Protein AF-A0A6J3QHS9-F1 (afdb_monomer)

pLDDT: mean 76.67, std 21.52, range [27.36, 98.06]

Secondary structure (DSSP, 8-state):
-EEE---SSHHHHHHHHHHHHHHHHHTT--B-B-HHHHTTTTTTB---SPB--HHHHTTS-PEEEE--SS--GGGGS---SSEEEES----GGGTGGGHHHHHHHTPBPHHHHHHHHHHHHH--BTTB--S-EEEE----TTHHHHHHHTS---PPPHHHHHHHHHHHHTTSSSPEEEES-TTSHHHH-TT-EE--SSSGGGGTS-GGGS--SS-------GGGGSS---

Structure (mmCIF, N/CA/C/O backbone):
data_AF-A0A6J3QHS9-F1
#
_entry.id   AF-A0A6J3QHS9-F1
#
loop_
_atom_site.group_PDB
_atom_site.id
_atom_site.type_symbol
_atom_site.label_atom_id
_atom_site.label_alt_id
_atom_site.label_comp_id
_atom_site.label_asym_id
_atom_site.label_entity_id
_atom_site.label_seq_id
_atom_site.pdbx_PDB_ins_code
_atom_site.Cartn_x
_atom_site.Cartn_y
_atom_site.Cartn_z
_atom_site.occupancy
_atom_site.B_iso_or_equiv
_atom_site.auth_seq_id
_atom_site.auth_comp_id
_atom_site.auth_asym_id
_atom_site.auth_atom_id
_atom_site.pdbx_PDB_model_num
ATOM 1 N N . MET A 1 1 ? 15.602 -5.359 -15.073 1.00 94.31 1 MET A N 1
ATOM 2 C CA . MET A 1 1 ? 15.372 -4.398 -13.983 1.00 94.31 1 MET A CA 1
ATOM 3 C C . MET A 1 1 ? 13.969 -3.833 -14.096 1.00 94.31 1 MET A C 1
ATOM 5 O O . MET A 1 1 ? 13.540 -3.510 -15.201 1.00 94.31 1 MET A O 1
ATOM 9 N N . SER A 1 2 ? 13.280 -3.708 -12.967 1.00 97.12 2 SER A N 1
ATOM 10 C CA . SER A 1 2 ? 11.899 -3.233 -12.916 1.00 97.12 2 SER A CA 1
ATOM 11 C C . SER A 1 2 ? 11.754 -2.024 -11.994 1.00 97.12 2 SER A C 1
ATOM 13 O O . SER A 1 2 ? 12.412 -1.924 -10.962 1.00 97.12 2 SER A O 1
ATOM 15 N N . THR A 1 3 ? 10.858 -1.119 -12.356 1.00 97.50 3 THR A N 1
ATOM 16 C CA . THR A 1 3 ? 10.331 -0.069 -11.483 1.00 97.50 3 THR A CA 1
ATOM 17 C C . THR A 1 3 ? 8.820 0.034 -11.683 1.00 97.50 3 THR A C 1
ATOM 19 O O . THR A 1 3 ? 8.259 -0.664 -12.531 1.00 97.50 3 THR A O 1
ATOM 22 N N . ILE A 1 4 ? 8.142 0.878 -10.916 1.00 96.25 4 ILE A N 1
ATOM 23 C CA .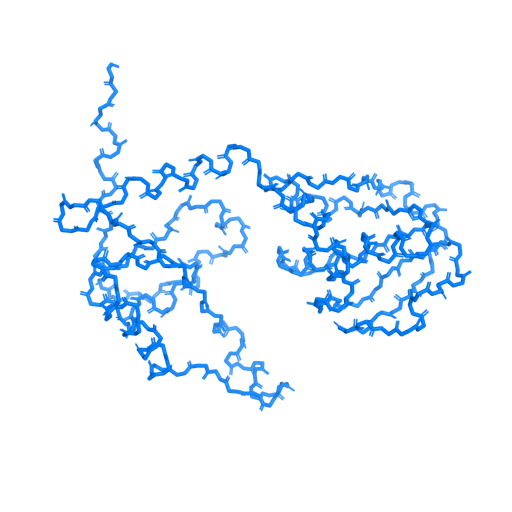 ILE A 1 4 ? 6.698 1.098 -11.016 1.00 96.25 4 ILE A CA 1
ATOM 24 C C . ILE A 1 4 ? 6.383 2.589 -10.880 1.00 96.25 4 ILE A C 1
ATOM 26 O O . ILE A 1 4 ? 7.168 3.360 -10.329 1.00 96.25 4 ILE A O 1
ATOM 30 N N . ASN A 1 5 ? 5.245 3.016 -11.419 1.00 90.38 5 ASN A N 1
ATOM 31 C CA . ASN A 1 5 ? 4.687 4.330 -11.118 1.00 90.38 5 ASN A CA 1
ATOM 32 C C . ASN A 1 5 ? 4.383 4.485 -9.619 1.00 90.38 5 ASN A C 1
ATOM 34 O O . ASN A 1 5 ? 4.155 3.505 -8.928 1.00 90.38 5 ASN A O 1
ATOM 38 N N . SER A 1 6 ? 4.339 5.730 -9.147 1.00 91.19 6 SER A N 1
ATOM 39 C CA . SER A 1 6 ? 3.905 6.078 -7.791 1.00 91.19 6 SER A CA 1
ATOM 40 C C . SER A 1 6 ? 2.615 6.887 -7.884 1.00 91.19 6 SER A C 1
ATOM 42 O O . SER A 1 6 ? 2.669 8.108 -8.056 1.00 91.19 6 SER A O 1
ATOM 44 N N . LYS A 1 7 ? 1.452 6.226 -7.857 1.00 87.00 7 LYS A N 1
ATOM 45 C CA . LYS A 1 7 ? 0.146 6.891 -7.991 1.00 87.00 7 LYS A CA 1
ATOM 46 C C . LYS A 1 7 ? -0.694 6.762 -6.726 1.00 87.00 7 LYS A C 1
ATOM 48 O O . LYS A 1 7 ? -0.630 5.792 -5.984 1.00 87.00 7 LYS A O 1
ATOM 53 N N . GLY A 1 8 ? -1.575 7.741 -6.535 1.00 84.19 8 GLY A N 1
ATOM 54 C CA . GLY A 1 8 ? -2.555 7.722 -5.455 1.00 84.19 8 GLY A CA 1
ATOM 55 C C . GLY A 1 8 ? -1.944 7.925 -4.066 1.00 84.19 8 GLY A C 1
ATOM 56 O O . GLY A 1 8 ? -0.852 8.474 -3.907 1.00 84.19 8 GLY A O 1
ATOM 57 N N . ARG A 1 9 ? -2.710 7.538 -3.040 1.00 84.31 9 ARG A N 1
ATOM 58 C CA . ARG A 1 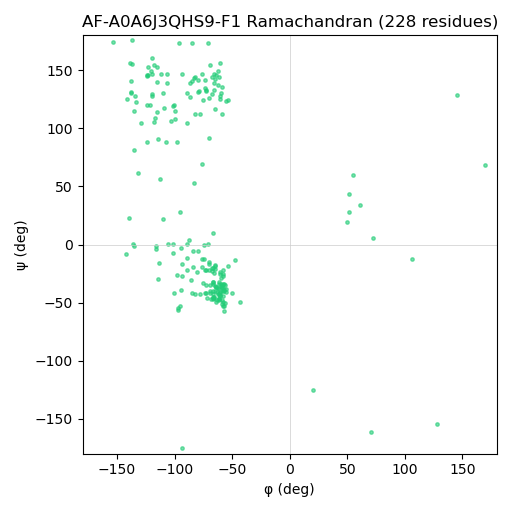9 ? -2.334 7.706 -1.624 1.00 84.31 9 ARG A CA 1
ATOM 59 C C . ARG A 1 9 ? -1.639 6.450 -1.093 1.00 84.31 9 ARG A C 1
ATOM 61 O O . ARG A 1 9 ? -1.428 5.495 -1.832 1.00 84.31 9 ARG A O 1
ATOM 68 N N . LEU A 1 10 ? -1.331 6.440 0.205 1.00 83.25 10 LEU A N 1
ATOM 69 C CA . LEU A 1 10 ? -0.614 5.358 0.888 1.00 83.25 10 LEU A CA 1
ATOM 70 C C . LEU A 1 10 ? -1.091 3.948 0.493 1.00 83.25 10 LEU A C 1
ATOM 72 O O . LEU A 1 10 ? -0.267 3.129 0.117 1.00 83.25 10 LEU A O 1
ATOM 76 N N . GLY A 1 11 ? -2.401 3.674 0.505 1.00 82.62 11 GLY A N 1
ATOM 77 C CA . GLY A 1 11 ? -2.925 2.349 0.141 1.00 82.62 11 GLY A CA 1
ATOM 78 C C . GLY A 1 11 ? -2.631 1.937 -1.308 1.00 82.62 11 GLY A C 1
ATOM 79 O O . GLY A 1 11 ? -2.305 0.780 -1.558 1.00 82.62 11 GLY A O 1
ATOM 80 N N . ASN A 1 12 ? -2.680 2.881 -2.255 1.00 86.75 12 ASN A N 1
ATOM 81 C CA . ASN A 1 12 ? -2.297 2.620 -3.645 1.00 86.75 12 ASN A CA 1
ATOM 82 C C . ASN A 1 12 ? -0.800 2.326 -3.747 1.00 86.75 12 ASN A C 1
ATOM 84 O O . ASN A 1 12 ? -0.418 1.333 -4.354 1.00 86.75 12 ASN A O 1
ATOM 88 N N . GLN A 1 13 ? 0.027 3.139 -3.089 1.00 91.12 13 GLN A N 1
ATOM 89 C CA . GLN A 1 13 ? 1.477 2.963 -3.100 1.00 91.12 13 GLN A CA 1
ATOM 90 C C . GLN A 1 13 ? 1.908 1.655 -2.425 1.00 91.12 13 GLN A C 1
ATOM 92 O O . GLN A 1 13 ? 2.830 1.007 -2.902 1.00 91.12 13 GLN A O 1
ATOM 97 N N . MET A 1 14 ? 1.220 1.215 -1.364 1.00 91.62 14 MET A N 1
ATOM 98 C CA . MET A 1 14 ? 1.440 -0.106 -0.762 1.00 91.62 14 MET A CA 1
ATOM 99 C C . MET A 1 14 ? 1.126 -1.238 -1.754 1.00 91.62 14 MET A C 1
ATOM 101 O O . MET A 1 14 ? 1.895 -2.193 -1.851 1.00 91.62 14 MET A O 1
ATOM 105 N N . GLY A 1 15 ? 0.032 -1.128 -2.515 1.00 91.81 15 GLY A N 1
ATOM 106 C CA . GLY A 1 15 ? -0.325 -2.098 -3.558 1.00 91.81 15 GLY A CA 1
ATOM 107 C C . GLY A 1 15 ? 0.673 -2.125 -4.720 1.00 91.81 15 GLY A C 1
ATOM 108 O O . GLY A 1 15 ? 1.121 -3.199 -5.128 1.00 91.81 15 GLY A O 1
ATOM 109 N N . GLU A 1 16 ? 1.087 -0.951 -5.203 1.00 95.19 16 GLU A N 1
ATOM 110 C CA . GLU A 1 16 ? 2.116 -0.807 -6.238 1.00 95.19 16 GLU A CA 1
ATOM 111 C C . GLU A 1 16 ? 3.464 -1.382 -5.760 1.00 95.19 16 GLU A C 1
ATOM 113 O O . GLU A 1 16 ? 4.075 -2.185 -6.467 1.00 95.19 16 GLU A O 1
ATOM 118 N N . TYR A 1 17 ? 3.889 -1.064 -4.533 1.00 96.44 17 TYR A N 1
ATOM 119 C CA . TYR A 1 17 ? 5.105 -1.605 -3.919 1.00 96.44 17 TYR A CA 1
ATOM 120 C C . TYR A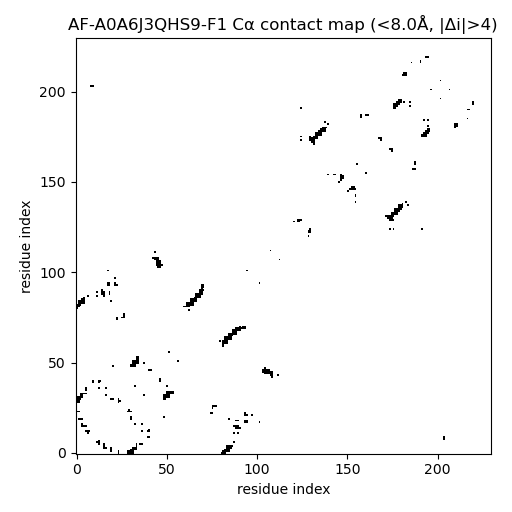 1 17 ? 5.079 -3.136 -3.849 1.00 96.44 17 TYR A C 1
ATOM 122 O O . TYR A 1 17 ? 5.995 -3.798 -4.337 1.00 96.44 17 TYR A O 1
ATOM 130 N N . ALA A 1 18 ? 4.011 -3.707 -3.281 1.00 96.19 18 ALA A N 1
ATOM 131 C CA . ALA A 1 18 ? 3.866 -5.153 -3.126 1.00 96.19 18 ALA A CA 1
ATOM 132 C C . ALA A 1 18 ? 3.856 -5.874 -4.481 1.00 96.19 18 ALA A C 1
ATOM 134 O O . ALA A 1 18 ? 4.448 -6.943 -4.633 1.00 96.19 18 ALA A O 1
ATOM 135 N N . THR A 1 19 ? 3.223 -5.261 -5.483 1.00 97.00 19 THR A N 1
ATOM 136 C CA . THR A 1 19 ? 3.192 -5.778 -6.854 1.00 97.00 19 THR A CA 1
ATOM 137 C C . THR A 1 19 ? 4.574 -5.752 -7.495 1.00 97.00 19 THR A C 1
ATOM 139 O O . THR A 1 19 ? 4.998 -6.758 -8.064 1.00 97.00 19 THR A O 1
ATOM 142 N N . LEU A 1 20 ? 5.300 -4.633 -7.386 1.00 97.81 20 LEU A N 1
ATOM 143 C CA . LEU A 1 20 ? 6.669 -4.530 -7.887 1.00 97.81 20 LEU A CA 1
ATOM 144 C C . LEU A 1 20 ? 7.564 -5.582 -7.225 1.00 97.81 20 LEU A C 1
ATOM 146 O O . LEU A 1 20 ? 8.272 -6.294 -7.934 1.00 97.81 20 LEU A O 1
ATOM 150 N N . PHE A 1 21 ? 7.500 -5.704 -5.897 1.00 97.75 21 PHE A N 1
ATOM 151 C CA . PHE A 1 21 ? 8.267 -6.682 -5.128 1.00 97.75 21 PHE A CA 1
ATOM 152 C C . PHE A 1 21 ? 8.011 -8.110 -5.625 1.00 97.75 21 PHE A C 1
ATOM 154 O O . PHE A 1 21 ? 8.950 -8.842 -5.943 1.00 97.75 21 PHE A O 1
ATOM 161 N N . ALA A 1 22 ? 6.738 -8.492 -5.757 1.00 97.06 22 ALA A N 1
ATOM 162 C CA . ALA A 1 22 ? 6.368 -9.841 -6.161 1.00 97.06 22 ALA A CA 1
ATOM 163 C C . ALA A 1 22 ? 6.746 -10.156 -7.611 1.00 97.06 22 ALA A C 1
ATOM 165 O O . ALA A 1 22 ? 7.360 -11.190 -7.877 1.00 97.06 22 ALA A O 1
ATOM 166 N N . LEU A 1 23 ? 6.446 -9.255 -8.551 1.00 97.31 23 LEU A N 1
ATOM 167 C CA . LEU A 1 23 ? 6.775 -9.475 -9.959 1.00 97.31 23 LEU A CA 1
ATOM 168 C C . LEU A 1 23 ? 8.284 -9.476 -10.202 1.00 97.31 23 LEU A C 1
ATOM 170 O O . LEU A 1 23 ? 8.757 -10.239 -11.042 1.00 97.31 23 LEU A O 1
ATOM 174 N N . ALA A 1 24 ? 9.050 -8.670 -9.467 1.00 96.94 24 ALA A N 1
ATOM 175 C CA . ALA A 1 24 ? 10.504 -8.665 -9.555 1.00 96.94 24 ALA A CA 1
ATOM 176 C C . ALA A 1 24 ? 11.105 -10.009 -9.134 1.00 96.94 24 ALA A C 1
ATOM 178 O O . ALA A 1 24 ? 11.889 -10.585 -9.891 1.00 96.94 24 ALA A O 1
ATOM 179 N N . LYS A 1 25 ? 10.669 -10.550 -7.988 1.00 96.25 25 LYS A N 1
ATOM 180 C CA . LYS A 1 25 ? 11.090 -11.879 -7.522 1.00 96.25 25 LYS A CA 1
ATOM 181 C C . LYS A 1 25 ? 10.680 -12.979 -8.491 1.00 96.25 25 LYS A C 1
ATOM 183 O O . LYS A 1 25 ? 11.520 -13.780 -8.887 1.00 96.25 25 LYS A O 1
ATOM 188 N N . MET A 1 26 ? 9.424 -12.971 -8.928 1.00 95.62 26 MET A N 1
ATOM 189 C CA . MET A 1 26 ? 8.890 -13.969 -9.855 1.00 95.62 26 MET A CA 1
ATOM 190 C C . MET A 1 26 ? 9.633 -13.997 -11.195 1.00 95.62 26 MET A C 1
ATOM 192 O O . MET A 1 26 ? 9.842 -15.064 -11.758 1.00 95.62 26 MET A O 1
ATOM 196 N N . ASN A 1 27 ? 10.066 -12.836 -11.687 1.00 96.50 27 ASN A N 1
ATOM 197 C CA . ASN A 1 27 ? 10.812 -12.725 -12.938 1.00 96.50 27 ASN A CA 1
ATOM 198 C C . ASN A 1 27 ? 12.337 -12.838 -12.753 1.00 96.50 27 ASN A C 1
ATOM 200 O O . ASN A 1 27 ? 13.066 -12.702 -13.734 1.00 96.50 27 ASN A O 1
ATOM 204 N N . GLY A 1 28 ? 12.836 -13.024 -11.524 1.00 95.81 28 GLY A N 1
ATOM 205 C CA . GLY A 1 28 ? 14.272 -13.075 -11.230 1.00 95.81 28 GLY A CA 1
ATOM 206 C C . GLY A 1 28 ? 15.017 -11.782 -11.585 1.00 95.81 28 GLY A C 1
ATOM 207 O O . GLY A 1 28 ? 16.157 -11.827 -12.044 1.00 95.81 28 GLY A O 1
ATOM 208 N N . ARG A 1 29 ? 14.372 -10.616 -11.439 1.00 94.75 29 ARG A N 1
ATOM 209 C CA . ARG A 1 29 ? 14.922 -9.310 -11.842 1.00 94.75 29 ARG A CA 1
ATOM 210 C C . ARG A 1 29 ? 15.043 -8.365 -10.644 1.00 94.75 29 ARG A C 1
ATOM 212 O O . ARG A 1 29 ? 14.168 -8.366 -9.784 1.00 94.75 29 ARG A O 1
ATOM 219 N N . PRO A 1 30 ? 16.062 -7.488 -10.612 1.00 96.75 30 PRO A N 1
ATOM 220 C CA . PRO A 1 30 ? 16.153 -6.462 -9.581 1.00 96.75 30 PRO A CA 1
ATOM 221 C C . PRO A 1 30 ? 15.031 -5.430 -9.748 1.00 96.75 30 PRO A C 1
ATOM 223 O O . PRO A 1 30 ? 14.673 -5.078 -10.882 1.00 96.75 30 PRO A O 1
ATOM 226 N N . ALA A 1 31 ? 14.518 -4.929 -8.626 1.00 97.62 31 ALA A N 1
ATOM 227 C CA . ALA A 1 31 ? 13.496 -3.893 -8.574 1.00 97.62 31 ALA A CA 1
ATOM 228 C C . ALA A 1 31 ? 13.946 -2.676 -7.775 1.00 97.62 31 ALA A C 1
ATOM 230 O O . ALA A 1 31 ? 14.655 -2.803 -6.781 1.00 97.62 31 ALA A O 1
ATOM 231 N N . PHE A 1 32 ? 13.479 -1.512 -8.217 1.00 98.00 32 PHE A N 1
ATOM 232 C CA . PHE A 1 32 ? 13.744 -0.237 -7.573 1.00 98.00 32 PHE A CA 1
ATOM 233 C C . PHE A 1 32 ? 12.480 0.614 -7.535 1.00 98.00 32 PHE A C 1
ATOM 235 O O . PHE A 1 32 ? 11.730 0.674 -8.517 1.00 98.00 32 PHE A O 1
ATOM 242 N N . ILE A 1 33 ? 12.269 1.309 -6.424 1.00 97.50 33 ILE A N 1
ATOM 243 C CA . ILE A 1 33 ? 11.145 2.231 -6.260 1.00 97.50 33 ILE A CA 1
ATOM 244 C C . ILE A 1 33 ? 11.555 3.662 -6.629 1.00 97.50 33 ILE A C 1
ATOM 246 O O . ILE A 1 33 ? 12.703 4.055 -6.397 1.00 97.50 33 ILE A O 1
ATOM 250 N N . PRO A 1 34 ? 10.643 4.467 -7.195 1.00 95.50 34 PRO A N 1
ATOM 251 C CA . PRO A 1 34 ? 10.908 5.883 -7.415 1.00 95.50 34 PRO A CA 1
ATOM 252 C C . PRO A 1 34 ? 10.974 6.648 -6.074 1.00 95.50 34 PRO A C 1
ATOM 254 O O . PRO A 1 34 ? 10.328 6.236 -5.103 1.00 95.50 34 PRO A O 1
ATOM 257 N N . PRO A 1 35 ? 11.687 7.790 -5.990 1.00 94.31 35 PRO A N 1
ATOM 258 C CA . PRO A 1 35 ? 11.830 8.553 -4.744 1.00 94.31 35 PRO A CA 1
ATOM 259 C C . PRO A 1 35 ? 10.488 8.993 -4.147 1.00 94.31 35 PRO A C 1
ATOM 261 O O . PRO A 1 35 ? 10.310 9.006 -2.929 1.00 94.31 35 PRO A O 1
ATOM 264 N N . GLN A 1 36 ? 9.519 9.301 -5.012 1.00 90.44 36 GLN A N 1
ATOM 265 C CA . GLN A 1 36 ? 8.163 9.693 -4.629 1.00 90.44 36 GLN A CA 1
ATOM 266 C C . GLN A 1 36 ? 7.399 8.541 -3.958 1.00 90.44 36 GLN A C 1
ATOM 268 O O . GLN A 1 36 ? 6.598 8.790 -3.061 1.00 90.44 36 GLN A O 1
ATOM 273 N N . MET A 1 37 ? 7.668 7.292 -4.356 1.00 92.44 37 MET A N 1
ATOM 274 C CA . MET A 1 37 ? 7.105 6.122 -3.682 1.00 92.44 37 MET A CA 1
ATOM 275 C C . MET A 1 37 ? 7.802 5.870 -2.357 1.00 92.44 37 MET A C 1
ATOM 277 O O . MET A 1 37 ? 7.157 5.413 -1.437 1.00 92.44 37 MET A O 1
ATOM 281 N N . HIS A 1 38 ? 9.096 6.152 -2.217 1.00 94.06 38 HIS A N 1
ATOM 282 C CA . HIS A 1 38 ? 9.777 5.959 -0.936 1.00 94.06 38 HIS A CA 1
ATOM 283 C C . HIS A 1 38 ? 9.254 6.927 0.137 1.00 94.06 38 HIS A C 1
ATOM 285 O O . HIS A 1 38 ? 9.046 6.537 1.283 1.00 94.06 38 HIS A O 1
ATOM 291 N N . SER A 1 39 ? 8.982 8.184 -0.224 1.00 90.56 39 SER A N 1
ATOM 292 C CA . SER A 1 39 ? 8.632 9.233 0.742 1.00 90.56 39 SER A CA 1
ATOM 293 C C . SER A 1 39 ? 7.315 9.018 1.499 1.00 90.56 39 SER A C 1
ATOM 295 O O . SER A 1 39 ? 7.138 9.633 2.548 1.00 90.56 39 SER A O 1
ATOM 297 N N . THR A 1 40 ? 6.403 8.160 1.016 1.00 87.00 40 THR A N 1
ATOM 298 C CA . THR A 1 40 ? 5.097 7.936 1.671 1.00 87.00 40 THR A CA 1
ATOM 299 C C . THR A 1 40 ? 5.091 6.722 2.618 1.00 87.00 40 THR A C 1
ATOM 301 O O . THR A 1 40 ? 4.712 6.891 3.776 1.00 87.00 40 THR A O 1
ATOM 304 N N . PRO A 1 41 ? 5.495 5.502 2.207 1.00 87.69 41 PRO A N 1
ATOM 305 C CA . PRO A 1 41 ? 5.477 4.313 3.052 1.00 87.69 41 PRO A CA 1
ATOM 306 C C . PRO A 1 41 ? 6.740 4.159 3.909 1.00 87.69 41 PRO A C 1
ATOM 308 O O . PRO A 1 41 ? 6.621 3.631 5.008 1.00 87.69 41 PRO A O 1
ATOM 311 N N . ALA A 1 42 ? 7.923 4.620 3.475 1.00 92.44 42 ALA A N 1
ATOM 312 C CA . ALA A 1 42 ? 9.173 4.408 4.224 1.00 92.44 42 ALA A CA 1
ATOM 313 C C . ALA A 1 42 ? 9.200 5.031 5.633 1.00 92.44 42 ALA A C 1
ATOM 315 O O . ALA A 1 42 ? 9.782 4.424 6.531 1.00 92.44 42 ALA A O 1
ATOM 316 N N . PRO A 1 43 ? 8.561 6.193 5.889 1.00 91.31 43 PRO A N 1
ATOM 317 C CA . PRO A 1 43 ? 8.443 6.713 7.252 1.00 91.31 43 PRO A CA 1
ATOM 318 C C . PRO A 1 43 ? 7.595 5.828 8.179 1.00 91.31 43 PRO A C 1
ATOM 320 O O . PRO A 1 43 ? 7.719 5.918 9.395 1.00 91.31 43 PRO A O 1
ATOM 323 N N . ILE A 1 44 ? 6.726 4.981 7.616 1.00 88.69 44 ILE A N 1
ATOM 324 C CA . ILE A 1 44 ? 5.762 4.155 8.357 1.00 88.6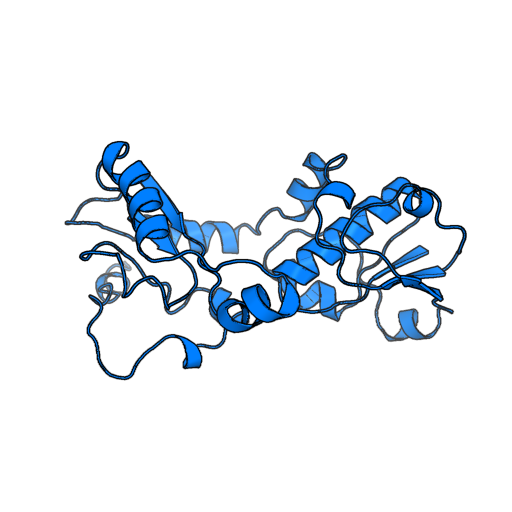9 44 ILE A CA 1
ATOM 325 C C . ILE A 1 44 ? 6.272 2.717 8.489 1.00 88.69 44 ILE A C 1
ATOM 327 O O . ILE A 1 44 ? 6.158 2.110 9.555 1.00 88.69 44 ILE A O 1
ATOM 331 N N . PHE A 1 45 ? 6.851 2.191 7.413 1.00 93.62 45 PHE A N 1
ATOM 332 C CA . PHE A 1 45 ? 7.197 0.789 7.237 1.00 93.62 45 PHE A CA 1
ATOM 333 C C . PHE A 1 45 ? 8.681 0.588 6.931 1.00 93.62 45 PHE A C 1
ATOM 335 O O . PHE A 1 45 ? 9.334 1.432 6.317 1.00 93.62 45 PHE A O 1
ATOM 342 N N . ARG A 1 46 ? 9.196 -0.586 7.295 1.00 94.44 46 ARG A N 1
ATOM 343 C CA . ARG A 1 46 ? 10.567 -1.037 7.019 1.00 94.44 46 ARG A CA 1
ATOM 344 C C . ARG A 1 46 ? 10.711 -1.639 5.617 1.00 94.44 46 ARG A C 1
ATOM 346 O O . ARG A 1 46 ? 11.197 -2.757 5.470 1.00 94.44 46 ARG A O 1
ATOM 353 N N . ILE A 1 47 ? 10.288 -0.893 4.599 1.00 96.56 47 ILE A N 1
ATOM 354 C CA . ILE A 1 47 ? 10.429 -1.313 3.201 1.00 96.56 47 ILE A CA 1
ATOM 355 C C . ILE A 1 47 ? 11.909 -1.403 2.801 1.00 96.56 47 ILE A C 1
ATOM 357 O O . ILE A 1 47 ? 12.719 -0.576 3.222 1.00 96.56 47 ILE A O 1
ATOM 361 N N . THR A 1 48 ? 12.259 -2.397 1.986 1.00 97.06 48 THR A N 1
ATOM 362 C CA . THR A 1 48 ? 13.654 -2.725 1.654 1.00 97.06 48 THR A CA 1
ATOM 363 C C . THR A 1 48 ? 14.037 -2.483 0.197 1.00 97.06 48 THR A C 1
ATOM 365 O O . THR A 1 48 ? 15.231 -2.426 -0.106 1.00 97.06 48 THR A O 1
ATOM 368 N N . LEU A 1 49 ? 13.072 -2.320 -0.720 1.00 98.06 49 LEU A N 1
ATOM 369 C CA . LEU A 1 49 ? 13.395 -2.071 -2.124 1.00 98.06 49 LEU A CA 1
ATOM 370 C C . LEU A 1 49 ? 14.217 -0.778 -2.259 1.00 98.06 49 LEU A C 1
ATOM 372 O O . LEU A 1 49 ? 13.809 0.271 -1.750 1.00 98.06 49 LEU A O 1
ATOM 376 N N . PRO A 1 50 ? 15.352 -0.822 -2.978 1.00 97.75 50 PRO A N 1
ATOM 377 C CA . PRO A 1 50 ? 16.221 0.332 -3.131 1.00 97.75 50 PRO A CA 1
ATOM 378 C C . PRO A 1 50 ? 15.540 1.449 -3.924 1.00 97.75 50 PRO A C 1
ATOM 380 O O . PRO A 1 50 ? 14.771 1.211 -4.862 1.00 97.75 50 PRO A O 1
ATOM 383 N N . VAL A 1 51 ? 15.872 2.689 -3.572 1.00 97.88 51 VAL A N 1
ATOM 384 C CA . VAL A 1 51 ? 15.406 3.876 -4.293 1.00 97.88 51 VAL A CA 1
ATOM 385 C C . VAL A 1 51 ? 16.250 4.083 -5.544 1.00 97.88 51 VAL A C 1
ATOM 387 O O . VAL A 1 51 ? 17.478 4.098 -5.482 1.00 97.88 51 VAL A O 1
ATOM 390 N N . LEU A 1 52 ? 15.593 4.302 -6.682 1.00 96.38 52 LEU A N 1
ATOM 391 C CA . LEU A 1 52 ? 16.254 4.749 -7.902 1.00 96.38 52 LEU A CA 1
ATOM 392 C C . LEU A 1 52 ? 16.071 6.256 -8.076 1.00 96.38 52 LEU A C 1
ATOM 394 O O . LEU A 1 52 ? 14.987 6.715 -8.419 1.00 96.38 52 LEU A O 1
ATOM 398 N N . HIS A 1 53 ? 17.140 7.024 -7.871 1.00 94.88 53 HIS A N 1
ATOM 399 C CA . HIS A 1 53 ? 17.108 8.481 -8.017 1.00 94.88 53 HIS A CA 1
ATOM 400 C C . HIS A 1 53 ? 16.806 8.933 -9.454 1.00 94.88 53 HIS A C 1
ATOM 402 O O . HIS A 1 53 ? 17.268 8.320 -10.419 1.00 94.88 53 HIS A O 1
ATOM 408 N N . ASP A 1 54 ? 16.096 10.057 -9.587 1.00 91.69 54 ASP A N 1
ATOM 409 C CA . ASP A 1 54 ? 15.590 10.586 -10.864 1.00 91.69 54 ASP A CA 1
ATOM 410 C C . ASP A 1 54 ? 16.694 10.825 -11.916 1.00 91.69 54 ASP A C 1
ATOM 412 O O . ASP A 1 54 ? 16.494 10.603 -13.114 1.00 91.69 54 ASP A O 1
ATOM 416 N N . THR A 1 55 ? 17.895 11.216 -11.481 1.00 94.12 55 THR A N 1
ATOM 417 C CA . THR A 1 55 ? 19.065 11.423 -12.353 1.00 94.12 55 THR A CA 1
ATOM 418 C C . THR A 1 55 ? 19.538 10.136 -13.028 1.00 94.12 55 THR A C 1
ATOM 420 O O . THR A 1 55 ? 19.935 10.165 -14.191 1.00 94.12 55 THR A O 1
ATOM 423 N N . THR A 1 56 ? 19.468 9.003 -12.329 1.00 94.12 56 THR A N 1
ATOM 424 C CA . THR A 1 56 ? 19.768 7.683 -12.897 1.00 94.12 56 THR A CA 1
ATOM 425 C C . THR A 1 56 ? 18.556 7.146 -13.649 1.00 94.12 56 THR A C 1
ATOM 427 O O . THR A 1 56 ? 18.699 6.650 -14.764 1.00 94.12 56 THR A O 1
ATOM 430 N N . ALA A 1 57 ? 17.352 7.294 -13.083 1.00 93.94 57 ALA A N 1
ATOM 431 C CA . ALA A 1 57 ? 16.111 6.815 -13.682 1.00 93.94 57 ALA A CA 1
ATOM 432 C C . ALA A 1 57 ? 15.873 7.393 -15.084 1.00 93.94 57 ALA A C 1
ATOM 434 O O . ALA A 1 57 ? 15.459 6.656 -15.974 1.00 93.94 57 ALA A O 1
ATOM 435 N N . SER A 1 58 ? 16.172 8.677 -15.297 1.00 94.06 58 SER A N 1
ATOM 436 C CA . SER A 1 58 ? 16.001 9.366 -16.588 1.00 94.06 58 SER A CA 1
ATOM 437 C C . SER A 1 58 ? 16.921 8.865 -17.705 1.00 94.06 58 SER A C 1
ATOM 439 O O . SER A 1 58 ? 16.610 9.066 -18.876 1.00 94.06 58 SER A O 1
ATOM 441 N N . ARG A 1 59 ? 18.029 8.193 -17.369 1.00 96.06 59 ARG A N 1
ATOM 442 C CA . ARG A 1 59 ? 18.992 7.647 -18.342 1.00 96.06 59 ARG A CA 1
ATOM 443 C C . ARG A 1 59 ? 18.657 6.228 -18.791 1.00 96.06 59 ARG A C 1
ATOM 445 O O . ARG A 1 59 ? 19.265 5.724 -19.730 1.00 96.06 59 ARG A O 1
ATOM 452 N N . ILE A 1 60 ? 17.723 5.571 -18.111 1.00 95.94 60 ILE A N 1
ATOM 453 C CA . ILE A 1 60 ? 17.325 4.201 -18.421 1.00 95.94 60 ILE A CA 1
ATOM 454 C C . ILE A 1 60 ? 16.189 4.243 -19.453 1.00 95.94 60 ILE A C 1
ATOM 456 O O . ILE A 1 60 ? 15.207 4.961 -19.242 1.00 95.94 60 ILE A O 1
ATOM 460 N N . PRO A 1 61 ? 16.273 3.468 -20.551 1.00 95.88 61 PRO A N 1
ATOM 461 C CA . PRO A 1 61 ? 15.250 3.434 -21.594 1.00 95.88 61 PRO A CA 1
ATOM 462 C C . PRO A 1 61 ? 14.032 2.618 -21.134 1.00 95.88 61 PRO A C 1
ATOM 464 O O . PRO A 1 61 ? 13.776 1.506 -21.599 1.00 95.88 61 PRO A O 1
ATOM 467 N N . TRP A 1 62 ? 13.288 3.161 -20.169 1.00 96.31 62 TRP A N 1
ATOM 468 C CA . TRP A 1 62 ? 12.142 2.495 -19.564 1.00 96.31 62 TRP A CA 1
ATOM 469 C C . TRP A 1 62 ? 11.057 2.187 -20.578 1.00 96.31 62 TRP A C 1
ATOM 471 O O . TRP A 1 62 ? 10.517 3.075 -21.240 1.00 96.31 62 TRP A O 1
ATOM 481 N N . GLN A 1 63 ? 10.643 0.928 -20.592 1.00 96.25 63 GLN A N 1
ATOM 482 C CA . GLN A 1 63 ? 9.499 0.498 -21.363 1.00 96.25 63 GLN A CA 1
ATOM 483 C C . GLN A 1 63 ? 8.281 0.352 -20.454 1.00 96.25 63 GLN A C 1
ATOM 485 O O . GLN A 1 63 ? 8.292 -0.436 -19.507 1.00 96.25 63 GLN A O 1
ATOM 490 N N . ASN A 1 64 ? 7.222 1.108 -20.751 1.00 96.75 64 ASN A N 1
ATOM 491 C CA . ASN A 1 64 ? 5.967 0.994 -20.014 1.00 96.75 64 ASN A CA 1
ATOM 492 C C . ASN A 1 64 ? 5.341 -0.377 -20.246 1.00 96.75 64 ASN A C 1
ATOM 494 O O . ASN A 1 64 ? 5.220 -0.828 -21.386 1.00 96.75 64 ASN A O 1
ATOM 498 N N . TYR A 1 65 ? 4.918 -1.002 -19.156 1.00 96.94 65 TYR A N 1
ATOM 499 C CA . TYR A 1 65 ? 4.225 -2.276 -19.175 1.00 96.94 65 TYR A CA 1
ATOM 500 C C . TYR A 1 65 ? 2.945 -2.153 -18.337 1.00 96.94 65 TYR A C 1
ATOM 502 O O . TYR A 1 65 ? 3.030 -2.041 -17.109 1.00 96.94 65 TYR A O 1
ATOM 510 N N . PRO A 1 66 ? 1.765 -2.059 -18.974 1.00 95.88 66 PRO A N 1
ATOM 511 C CA . PRO A 1 66 ? 0.500 -1.910 -18.268 1.00 95.88 66 PRO A CA 1
ATOM 512 C C . PRO A 1 66 ? 0.090 -3.216 -17.585 1.00 95.88 66 PRO A C 1
ATOM 514 O O . PRO A 1 66 ? 0.118 -4.289 -18.189 1.00 95.88 66 PRO A O 1
ATOM 517 N N . LEU A 1 67 ? -0.303 -3.094 -16.323 1.00 95.44 67 LEU A N 1
ATOM 518 C CA . LEU A 1 67 ? -0.883 -4.148 -15.507 1.00 95.44 67 LEU A CA 1
ATOM 519 C C . LEU A 1 67 ? -2.381 -3.900 -15.331 1.00 95.44 67 LEU A C 1
ATOM 521 O O . LEU A 1 67 ? -2.813 -2.749 -15.205 1.00 95.44 67 LEU A O 1
ATOM 525 N N . ASN A 1 68 ? -3.148 -4.984 -15.253 1.00 90.56 68 ASN A N 1
ATOM 526 C CA . ASN A 1 68 ? -4.501 -4.936 -14.712 1.00 90.56 68 ASN A CA 1
ATOM 527 C C . ASN A 1 68 ? -4.455 -4.725 -13.190 1.00 90.56 68 ASN A C 1
ATOM 529 O O . ASN A 1 68 ? -3.404 -4.777 -12.545 1.00 90.56 68 ASN A O 1
ATOM 533 N N . ASP A 1 69 ? -5.626 -4.529 -12.602 1.00 83.75 69 ASP A N 1
ATOM 534 C CA . ASP A 1 69 ? -5.834 -4.552 -11.158 1.00 83.75 69 ASP A CA 1
ATOM 535 C C . ASP A 1 69 ? -5.691 -5.962 -10.553 1.00 83.75 69 ASP A C 1
ATOM 537 O O . ASP A 1 69 ? -5.465 -6.058 -9.346 1.00 83.75 69 ASP A O 1
ATOM 541 N N . TRP A 1 70 ? -5.708 -7.03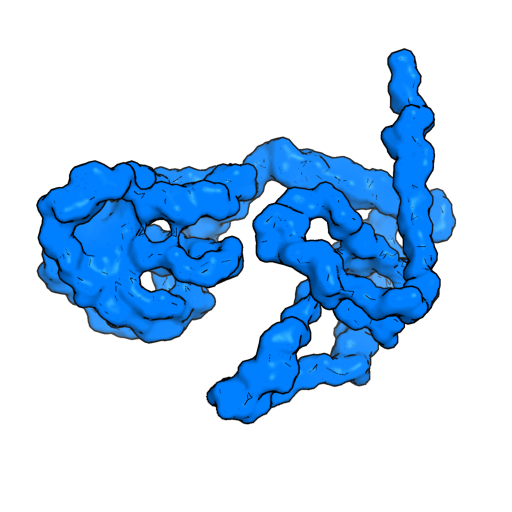3 -11.363 1.00 86.31 70 TRP A N 1
ATOM 542 C CA . TRP A 1 70 ? -5.436 -8.428 -10.966 1.00 86.31 70 TRP A CA 1
ATOM 543 C C . TRP A 1 70 ? -4.236 -9.066 -11.690 1.00 86.31 70 TRP A C 1
ATOM 545 O O . TRP A 1 70 ? -3.818 -8.630 -12.763 1.00 86.31 70 TRP A O 1
ATOM 555 N N . MET A 1 71 ? -3.694 -10.139 -11.103 1.00 90.06 71 MET A N 1
ATOM 556 C CA . MET A 1 71 ? -2.572 -10.904 -11.656 1.00 90.06 71 MET A CA 1
ATOM 557 C C . MET A 1 71 ? -2.988 -11.761 -12.858 1.00 90.06 71 MET A C 1
ATOM 559 O O . MET A 1 71 ? -3.968 -12.499 -12.794 1.00 90.06 71 MET A O 1
ATOM 563 N N . GLU A 1 72 ? -2.186 -11.739 -13.922 1.00 94.00 72 GLU A N 1
ATOM 564 C CA . GLU A 1 72 ? -2.318 -12.619 -15.084 1.00 94.00 72 GLU A CA 1
ATOM 565 C C . GLU A 1 72 ? -1.087 -13.513 -15.265 1.00 94.00 72 GLU A C 1
ATOM 567 O O . GLU A 1 72 ? 0.033 -13.132 -14.920 1.00 94.00 72 GLU A O 1
ATOM 572 N N . GLU A 1 73 ? -1.272 -14.664 -15.914 1.00 94.06 73 GLU A N 1
ATOM 573 C CA . GLU A 1 73 ? -0.189 -15.618 -16.187 1.00 94.06 73 GLU A CA 1
ATOM 574 C C . GLU A 1 73 ? 0.948 -15.002 -17.019 1.00 94.06 73 GLU A C 1
ATOM 576 O O . GLU A 1 73 ? 2.126 -15.259 -16.777 1.00 94.06 73 GLU A O 1
ATOM 581 N N . ARG A 1 74 ? 0.624 -14.100 -17.953 1.00 95.06 74 ARG A N 1
ATOM 582 C CA . ARG A 1 74 ? 1.631 -13.406 -18.774 1.00 95.06 74 ARG A CA 1
ATOM 583 C C . ARG A 1 74 ? 2.615 -12.562 -17.952 1.00 95.06 74 ARG A C 1
ATOM 585 O O . ARG A 1 74 ? 3.738 -12.343 -18.394 1.00 95.06 74 ARG A O 1
ATOM 592 N N . TYR A 1 75 ? 2.232 -12.106 -16.757 1.00 96.00 75 TYR A N 1
ATOM 593 C CA . TYR A 1 75 ? 3.097 -11.290 -15.895 1.00 96.00 75 TYR A CA 1
ATOM 594 C C . TYR A 1 75 ? 4.181 -12.111 -15.187 1.00 96.00 75 TYR A C 1
ATOM 596 O O . TYR A 1 75 ? 5.139 -11.539 -14.661 1.00 96.00 75 TYR A O 1
ATOM 604 N N . ARG A 1 76 ? 4.077 -13.447 -15.216 1.00 94.31 76 ARG A N 1
ATOM 605 C CA . ARG A 1 76 ? 5.133 -14.340 -14.723 1.00 94.31 76 ARG A CA 1
ATOM 606 C C . ARG A 1 76 ? 6.402 -14.289 -15.575 1.00 94.31 76 ARG A C 1
ATOM 608 O O . ARG A 1 76 ? 7.472 -14.600 -15.068 1.00 94.31 76 ARG A O 1
ATOM 615 N N . HIS A 1 77 ? 6.280 -13.874 -16.840 1.00 95.31 77 HIS A N 1
ATOM 616 C CA . HIS A 1 77 ? 7.376 -13.830 -17.807 1.00 95.31 77 HIS A CA 1
ATOM 617 C C . HIS A 1 77 ? 7.367 -12.509 -18.583 1.00 95.31 77 HIS A C 1
ATOM 619 O O . HIS A 1 77 ? 6.892 -12.414 -19.714 1.00 95.31 77 HIS A O 1
ATOM 625 N N . ILE A 1 78 ? 7.913 -11.465 -17.972 1.00 95.38 78 ILE A N 1
ATOM 626 C CA . ILE A 1 78 ? 8.055 -10.141 -18.567 1.00 95.38 78 ILE A CA 1
ATOM 627 C C . ILE A 1 78 ? 9.324 -10.135 -19.445 1.00 95.38 78 ILE A C 1
ATOM 629 O O . ILE A 1 78 ? 10.447 -10.216 -18.926 1.00 95.38 78 ILE A O 1
ATOM 633 N N . PRO A 1 79 ? 9.182 -10.020 -20.782 1.00 89.50 79 PRO A N 1
ATOM 634 C CA . PRO A 1 79 ? 10.285 -10.267 -21.715 1.00 89.50 79 PRO A CA 1
ATOM 635 C C . PRO A 1 79 ? 11.305 -9.121 -21.775 1.00 89.50 79 PRO A C 1
ATOM 637 O O . PRO A 1 79 ? 12.430 -9.306 -22.225 1.00 89.50 79 PRO A O 1
ATOM 640 N N . ARG A 1 80 ? 10.920 -7.921 -21.334 1.00 89.62 80 ARG A N 1
ATOM 641 C CA . ARG A 1 80 ? 11.701 -6.688 -21.498 1.00 89.62 80 ARG A CA 1
ATOM 642 C C . ARG A 1 80 ? 12.766 -6.543 -20.407 1.00 89.62 80 ARG A C 1
ATOM 644 O O . ARG A 1 80 ? 12.533 -6.876 -19.247 1.00 89.62 80 ARG A O 1
ATOM 651 N N . GLU A 1 81 ? 13.924 -6.001 -20.781 1.00 91.06 81 GLU A N 1
ATOM 652 C CA . GLU A 1 81 ? 15.056 -5.810 -19.867 1.00 91.06 81 GLU A CA 1
ATOM 653 C C . GLU A 1 81 ? 14.817 -4.685 -18.850 1.00 91.06 81 GLU A C 1
ATOM 655 O O . GLU A 1 81 ? 15.041 -4.889 -17.656 1.00 91.06 81 GLU A O 1
ATOM 660 N N . TYR A 1 82 ? 14.316 -3.530 -19.302 1.00 96.25 82 TYR A N 1
ATOM 661 C CA . TYR A 1 82 ? 14.033 -2.352 -18.474 1.00 96.25 82 TYR A CA 1
ATOM 662 C C . TYR A 1 82 ? 12.547 -2.017 -18.508 1.00 96.25 82 TYR A C 1
ATOM 664 O O . TYR A 1 82 ? 12.035 -1.485 -19.496 1.00 96.25 82 TYR A O 1
ATOM 672 N N . VAL A 1 83 ? 11.843 -2.326 -17.422 1.00 97.19 83 VAL A N 1
ATOM 673 C CA . VAL A 1 83 ? 10.382 -2.227 -17.375 1.00 97.19 83 VAL A CA 1
ATOM 674 C C . VAL A 1 83 ? 9.919 -1.261 -16.306 1.00 97.19 83 VAL A C 1
ATOM 676 O O . VAL A 1 83 ? 10.292 -1.378 -15.143 1.00 97.19 83 VAL A O 1
ATOM 679 N N . ARG A 1 84 ? 9.044 -0.340 -16.704 1.00 97.38 84 ARG A N 1
ATOM 680 C CA . ARG A 1 84 ? 8.238 0.456 -15.785 1.00 97.38 84 ARG A CA 1
ATOM 681 C C . ARG A 1 84 ? 6.829 -0.113 -15.783 1.00 97.38 84 ARG A C 1
ATOM 683 O O . ARG A 1 84 ? 6.085 0.052 -16.750 1.00 97.38 84 ARG A O 1
ATOM 690 N N . LEU A 1 85 ? 6.484 -0.800 -14.704 1.00 97.12 85 LEU A N 1
ATOM 691 C CA . LEU A 1 85 ? 5.129 -1.263 -14.451 1.00 97.12 85 LEU A CA 1
ATOM 692 C C . LEU A 1 85 ? 4.217 -0.038 -14.324 1.00 97.12 85 LEU A C 1
ATOM 694 O O . LEU A 1 85 ? 4.601 0.986 -13.755 1.00 97.12 85 LEU A O 1
ATOM 698 N N . THR A 1 86 ? 3.038 -0.119 -14.928 1.00 95.56 86 THR A N 1
ATOM 699 C CA . THR A 1 86 ? 2.055 0.968 -14.956 1.00 95.56 86 THR A CA 1
ATOM 700 C C . THR A 1 86 ? 0.659 0.417 -14.711 1.00 95.56 86 THR A C 1
ATOM 702 O O . THR A 1 86 ? 0.407 -0.749 -14.984 1.00 95.56 86 THR A O 1
ATOM 705 N N . GLY A 1 87 ? -0.255 1.246 -14.214 1.00 89.81 87 GLY A N 1
ATOM 706 C CA . GLY A 1 87 ? -1.634 0.842 -13.920 1.00 89.81 87 GLY A CA 1
ATOM 707 C C . GLY A 1 87 ? -2.011 1.207 -12.490 1.00 89.81 87 GLY A C 1
ATOM 708 O O . GLY A 1 87 ? -1.432 2.148 -11.939 1.00 89.81 87 GLY A O 1
ATOM 709 N N . TYR A 1 88 ? -2.969 0.470 -11.927 1.00 84.94 88 TYR A N 1
ATOM 710 C CA . TYR A 1 88 ? -3.366 0.527 -10.516 1.00 84.94 88 TYR A CA 1
ATOM 711 C C . TYR A 1 88 ? -3.447 -0.894 -9.932 1.00 84.94 88 TYR A C 1
ATOM 713 O O . TYR A 1 88 ? -4.530 -1.329 -9.541 1.00 84.94 88 TYR A O 1
ATOM 721 N N . PRO A 1 89 ? -2.334 -1.651 -9.906 1.00 85.44 89 PRO A N 1
ATOM 722 C CA . PRO A 1 89 ? -2.359 -2.997 -9.355 1.00 85.44 89 PRO A CA 1
ATOM 723 C C . PRO A 1 89 ? -2.656 -2.931 -7.852 1.00 85.44 89 PRO A C 1
ATOM 725 O O . PRO A 1 89 ? -1.907 -2.338 -7.074 1.00 85.44 89 PRO A O 1
ATOM 728 N N . CYS A 1 90 ? -3.789 -3.499 -7.448 1.00 75.25 90 CYS A N 1
ATOM 729 C CA . CYS A 1 90 ? -4.287 -3.416 -6.072 1.00 75.25 90 CYS A CA 1
ATOM 730 C C . CYS A 1 90 ? -4.804 -4.755 -5.527 1.00 75.25 90 CYS A C 1
ATOM 732 O O . CYS A 1 90 ? -5.218 -4.830 -4.371 1.00 75.25 90 CYS A O 1
ATOM 734 N N . SER A 1 91 ? -4.777 -5.819 -6.335 1.00 81.12 91 SER A N 1
ATOM 735 C CA . SER A 1 91 ? -5.243 -7.140 -5.928 1.00 81.12 91 SER A CA 1
ATOM 736 C C . SER A 1 91 ? -4.171 -7.940 -5.194 1.00 81.12 91 SER A C 1
ATOM 738 O O . SER A 1 91 ? -3.012 -8.013 -5.601 1.00 81.12 91 SER A O 1
ATOM 740 N N . TRP A 1 92 ? -4.602 -8.666 -4.165 1.00 82.19 92 TRP A N 1
ATOM 741 C CA . TRP A 1 92 ? -3.779 -9.637 -3.444 1.00 82.19 92 TRP A CA 1
ATOM 742 C C . TRP A 1 92 ? -3.209 -10.746 -4.339 1.00 82.19 92 TRP A C 1
ATOM 744 O O . TRP A 1 92 ? -2.202 -11.364 -3.988 1.00 82.19 92 TRP A O 1
ATOM 754 N N . THR A 1 93 ? -3.836 -11.000 -5.492 1.00 87.88 93 THR A N 1
ATOM 755 C CA . THR A 1 93 ? -3.445 -12.054 -6.441 1.00 87.88 93 THR A CA 1
ATOM 756 C C . THR A 1 93 ? -2.004 -11.918 -6.936 1.00 87.88 93 THR A C 1
ATOM 758 O O . THR A 1 93 ? -1.377 -12.927 -7.252 1.00 87.88 93 THR A O 1
ATOM 761 N N . PHE A 1 94 ? -1.438 -10.707 -6.931 1.00 90.31 94 PHE A N 1
ATOM 762 C CA . PHE A 1 94 ? -0.042 -10.476 -7.303 1.00 90.31 94 PHE A CA 1
ATOM 763 C C . PHE A 1 94 ? 0.961 -11.037 -6.294 1.00 90.31 94 PHE A C 1
ATOM 765 O O . PHE A 1 94 ? 2.027 -11.483 -6.697 1.00 90.31 94 PHE A O 1
ATOM 772 N N . TYR A 1 95 ? 0.657 -11.007 -4.995 1.00 89.69 95 TYR A N 1
ATOM 773 C CA . TYR A 1 95 ? 1.684 -11.124 -3.951 1.00 89.69 95 TYR A CA 1
ATOM 774 C C . TYR A 1 95 ? 1.319 -12.057 -2.791 1.00 89.69 95 TYR A C 1
ATOM 776 O O . TYR A 1 95 ? 2.116 -12.250 -1.877 1.00 89.69 95 TYR A O 1
ATOM 784 N N . HIS A 1 96 ? 0.143 -12.685 -2.809 1.00 87.88 96 HIS A N 1
ATOM 785 C CA . HIS A 1 96 ? -0.277 -13.592 -1.736 1.00 87.88 96 HIS A CA 1
ATOM 786 C C . HIS A 1 96 ? 0.635 -14.809 -1.557 1.00 87.88 96 HIS A C 1
ATOM 788 O O . HIS A 1 96 ? 0.859 -15.242 -0.430 1.00 87.88 96 HIS A O 1
ATOM 794 N N . HIS A 1 97 ? 1.235 -15.309 -2.636 1.00 88.12 97 HIS A N 1
ATOM 795 C CA . HIS A 1 97 ? 2.231 -16.380 -2.561 1.00 88.12 97 HIS A CA 1
ATOM 796 C C . HIS A 1 97 ? 3.522 -15.958 -1.826 1.00 88.12 97 HIS A C 1
ATOM 798 O O . HIS A 1 97 ? 4.255 -16.819 -1.355 1.00 88.12 97 HIS A O 1
ATOM 804 N N . LEU A 1 98 ? 3.766 -14.650 -1.660 1.00 91.12 98 LEU A N 1
ATOM 805 C CA . LEU A 1 98 ? 4.873 -14.071 -0.885 1.00 91.12 98 LEU A CA 1
ATOM 806 C C . LEU A 1 98 ? 4.384 -13.382 0.395 1.00 91.12 98 LEU A C 1
ATOM 808 O O . LEU A 1 98 ? 5.065 -12.510 0.932 1.00 91.12 98 LEU A O 1
ATOM 812 N N . ARG A 1 99 ? 3.196 -13.736 0.904 1.00 90.12 99 ARG A N 1
ATOM 813 C CA . ARG A 1 99 ? 2.552 -13.026 2.022 1.00 90.12 99 ARG A CA 1
ATOM 814 C C . ARG A 1 99 ? 3.481 -12.813 3.219 1.00 90.12 99 ARG A C 1
ATOM 816 O O . ARG A 1 99 ? 3.447 -11.739 3.807 1.00 90.12 99 ARG A O 1
ATOM 823 N N . ALA A 1 100 ? 4.279 -13.813 3.591 1.00 91.50 100 ALA A N 1
ATOM 824 C CA . ALA A 1 100 ? 5.196 -13.704 4.725 1.00 91.50 100 ALA A CA 1
ATOM 825 C C . ALA A 1 100 ? 6.240 -12.591 4.525 1.00 91.50 100 ALA A C 1
ATOM 827 O O . ALA A 1 100 ? 6.475 -11.803 5.433 1.00 91.50 100 ALA A O 1
ATOM 828 N N . GLU A 1 101 ? 6.806 -12.486 3.326 1.00 94.94 101 GLU A N 1
ATOM 829 C CA . GLU A 1 101 ? 7.803 -11.470 2.980 1.00 94.94 101 GLU A CA 1
ATOM 830 C C . GLU A 1 101 ? 7.162 -10.089 2.848 1.00 94.94 101 GLU A C 1
ATOM 832 O O . GLU A 1 101 ? 7.668 -9.114 3.387 1.00 94.94 101 GLU A O 1
ATOM 837 N N . ILE A 1 102 ? 5.984 -10.006 2.226 1.00 92.75 102 ILE A N 1
ATOM 838 C CA . ILE A 1 102 ? 5.223 -8.753 2.143 1.00 92.75 102 ILE A CA 1
ATOM 839 C C . ILE A 1 102 ? 4.893 -8.209 3.540 1.00 92.75 102 ILE A C 1
ATOM 841 O O . ILE A 1 102 ? 4.940 -7.002 3.763 1.00 92.75 102 ILE A O 1
ATOM 845 N N . LEU A 1 103 ? 4.592 -9.081 4.505 1.00 90.88 103 LEU A N 1
ATOM 846 C CA . LEU A 1 103 ? 4.394 -8.662 5.893 1.00 90.88 103 LEU A CA 1
ATOM 847 C C . LEU A 1 103 ? 5.683 -8.148 6.546 1.00 90.88 103 LEU A C 1
ATOM 849 O O . LEU A 1 103 ? 5.600 -7.241 7.369 1.00 90.88 103 LEU A O 1
ATOM 853 N N . GLN A 1 104 ? 6.852 -8.680 6.177 1.00 93.31 104 GLN A N 1
ATOM 854 C CA . GLN A 1 104 ? 8.136 -8.148 6.644 1.00 93.31 104 GLN A CA 1
ATOM 855 C C . GLN A 1 104 ? 8.367 -6.735 6.095 1.00 93.31 104 GLN A C 1
ATOM 857 O O . GLN A 1 104 ? 8.656 -5.831 6.879 1.00 93.31 104 GLN A O 1
ATOM 862 N N . GLU A 1 105 ? 8.132 -6.523 4.797 1.00 94.56 105 GLU A N 1
ATOM 863 C CA . GLU A 1 105 ? 8.239 -5.210 4.141 1.00 94.56 105 GLU A CA 1
ATOM 864 C C . GLU A 1 105 ? 7.331 -4.153 4.789 1.00 94.56 105 GLU A C 1
ATOM 866 O O . GLU A 1 105 ? 7.728 -3.003 4.973 1.00 94.56 105 GLU A O 1
ATOM 871 N N . PHE A 1 106 ? 6.122 -4.548 5.198 1.00 93.56 106 PHE A N 1
ATOM 872 C CA . PHE A 1 106 ? 5.160 -3.673 5.874 1.00 93.56 106 PHE A CA 1
ATOM 873 C C . PHE A 1 106 ? 5.200 -3.770 7.405 1.00 93.56 106 PHE A C 1
ATOM 875 O O . PHE A 1 106 ? 4.210 -3.487 8.085 1.00 93.56 106 PHE A O 1
ATOM 882 N N . THR A 1 107 ? 6.356 -4.119 7.972 1.00 93.12 107 THR A N 1
ATOM 883 C CA . THR A 1 107 ? 6.573 -4.011 9.418 1.00 93.12 107 THR A CA 1
ATOM 884 C C . THR A 1 107 ? 6.655 -2.542 9.812 1.00 93.12 107 THR A C 1
ATOM 886 O O . THR A 1 107 ? 7.466 -1.797 9.263 1.00 93.12 107 THR A O 1
ATOM 889 N N . LEU A 1 108 ? 5.832 -2.122 10.775 1.00 88.31 108 LEU A N 1
ATOM 890 C CA . LEU A 1 108 ? 5.869 -0.759 11.306 1.00 88.31 108 LEU A CA 1
ATOM 891 C C . LEU A 1 108 ? 7.223 -0.449 11.952 1.00 88.31 108 LEU A C 1
ATOM 893 O O . LEU A 1 108 ? 7.805 -1.295 12.635 1.00 88.31 108 LEU A O 1
ATOM 897 N N . HIS A 1 109 ? 7.684 0.792 11.811 1.00 88.69 109 HIS A N 1
ATOM 898 C CA . HIS A 1 109 ? 8.780 1.287 12.644 1.00 88.69 109 HIS A CA 1
ATOM 899 C C . HIS A 1 109 ? 8.391 1.304 14.123 1.00 88.69 109 HIS A C 1
ATOM 901 O O . HIS A 1 109 ? 7.227 1.520 14.470 1.00 88.69 109 HIS A O 1
ATOM 907 N N . ASP A 1 110 ? 9.385 1.110 14.995 1.00 93.56 110 ASP A N 1
ATOM 908 C CA . ASP A 1 110 ? 9.164 0.997 16.441 1.00 93.56 110 ASP A CA 1
ATOM 909 C C . ASP A 1 110 ? 8.480 2.250 16.992 1.00 93.56 110 ASP A C 1
ATOM 911 O O . ASP A 1 110 ? 7.475 2.124 17.682 1.00 93.56 110 ASP A O 1
ATOM 915 N N . HIS A 1 111 ? 8.925 3.443 16.580 1.00 87.81 111 HIS A N 1
ATOM 916 C CA . HIS A 1 111 ? 8.325 4.707 17.014 1.00 87.81 111 HIS A CA 1
ATOM 917 C C . HIS A 1 111 ? 6.842 4.835 16.616 1.00 87.81 111 HIS A C 1
ATOM 919 O O . HIS A 1 111 ? 6.029 5.234 17.442 1.00 87.8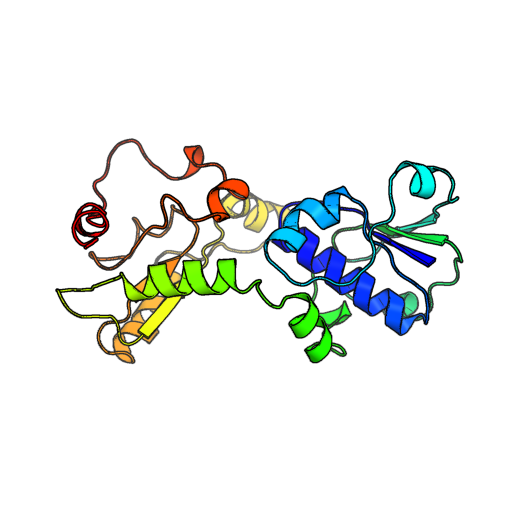1 111 HIS A O 1
ATOM 925 N N . VAL A 1 112 ? 6.457 4.432 15.394 1.00 85.62 112 VAL A N 1
ATOM 926 C CA . VAL A 1 112 ? 5.053 4.468 14.936 1.00 85.62 112 VAL A CA 1
ATOM 927 C C . VAL A 1 112 ? 4.205 3.484 15.735 1.00 85.62 112 VAL A C 1
ATOM 929 O O . VAL A 1 112 ? 3.102 3.807 16.181 1.00 85.62 112 VAL A O 1
ATOM 932 N N . ARG A 1 113 ? 4.724 2.266 15.934 1.00 85.56 113 ARG A N 1
ATOM 933 C CA . ARG A 1 113 ? 4.059 1.238 16.738 1.00 85.56 113 ARG A CA 1
ATOM 934 C C . ARG A 1 113 ? 3.882 1.715 18.176 1.00 85.56 113 ARG A C 1
ATOM 936 O O . ARG A 1 113 ? 2.805 1.555 18.738 1.00 85.56 113 ARG A O 1
ATOM 943 N N . GLU A 1 114 ? 4.922 2.273 18.778 1.00 87.25 114 GLU A N 1
ATOM 944 C CA . GLU A 1 114 ? 4.914 2.746 20.160 1.00 87.25 114 GLU A CA 1
ATOM 945 C C . GLU A 1 114 ? 3.988 3.938 20.350 1.00 87.25 114 GLU A C 1
ATOM 947 O O . GLU A 1 114 ? 3.210 3.929 21.299 1.00 87.25 114 GLU A O 1
ATOM 952 N N . GLU A 1 115 ? 3.994 4.906 19.433 1.00 83.75 115 GLU A N 1
ATOM 953 C CA . GLU A 1 115 ? 3.063 6.034 19.438 1.00 83.75 115 GLU A CA 1
ATOM 954 C C . GLU A 1 115 ? 1.611 5.544 19.379 1.00 83.75 115 GLU A C 1
ATOM 956 O O . GLU A 1 115 ? 0.797 5.906 20.233 1.00 83.75 115 GLU A O 1
ATOM 961 N N . ALA A 1 116 ? 1.294 4.648 18.438 1.00 80.31 116 ALA A N 1
ATOM 962 C CA . ALA A 1 116 ? -0.042 4.072 18.318 1.00 80.31 116 ALA A CA 1
ATOM 963 C C . ALA A 1 116 ? -0.447 3.304 19.587 1.00 80.31 116 ALA A C 1
ATOM 965 O O . ALA A 1 116 ? -1.561 3.454 20.085 1.00 80.31 116 ALA A O 1
ATOM 966 N N . GLN A 1 117 ? 0.460 2.507 20.151 1.00 84.69 117 GLN A N 1
ATOM 967 C CA . GLN A 1 117 ? 0.192 1.735 21.362 1.00 84.69 117 GLN A CA 1
ATOM 968 C C . GLN A 1 117 ? 0.050 2.622 22.606 1.00 84.69 117 GLN A C 1
ATOM 970 O O . GLN A 1 117 ? -0.829 2.375 23.430 1.00 84.69 117 GLN A O 1
ATOM 975 N N . ASN A 1 118 ? 0.869 3.667 22.744 1.00 82.00 118 ASN A N 1
ATOM 976 C CA . ASN A 1 118 ? 0.754 4.669 23.805 1.00 82.00 118 ASN A CA 1
ATOM 977 C C . ASN A 1 118 ? -0.587 5.390 23.729 1.00 82.00 118 ASN A C 1
ATOM 979 O O . ASN A 1 118 ? -1.270 5.518 24.745 1.00 82.00 118 ASN A O 1
ATOM 983 N N . PHE A 1 119 ? -0.998 5.780 22.521 1.00 80.69 119 PHE A N 1
ATOM 984 C CA . PHE A 1 119 ? -2.303 6.378 22.299 1.00 80.69 119 PHE A CA 1
ATOM 985 C C . PHE A 1 119 ? -3.424 5.450 22.775 1.00 80.69 119 PHE A C 1
ATOM 987 O O . PHE A 1 119 ? -4.237 5.855 23.601 1.00 80.69 119 PHE A O 1
ATOM 994 N N . LEU A 1 120 ? -3.436 4.188 22.326 1.00 80.44 120 LEU A N 1
ATOM 995 C CA . LEU A 1 120 ? -4.463 3.219 22.722 1.00 80.44 120 LEU A CA 1
ATOM 996 C C . LEU A 1 120 ? -4.472 2.970 24.237 1.00 80.44 120 LEU A C 1
ATOM 998 O O . LEU A 1 120 ? -5.547 2.903 24.835 1.00 80.44 120 LEU A O 1
ATOM 1002 N N . ARG A 1 121 ? -3.294 2.875 24.871 1.00 82.25 121 ARG A N 1
ATOM 1003 C CA . ARG A 1 121 ? -3.145 2.721 26.329 1.00 82.25 121 ARG A CA 1
ATOM 1004 C C . ARG A 1 121 ? -3.750 3.875 27.122 1.00 82.25 121 ARG A C 1
ATOM 1006 O O . ARG A 1 121 ? -4.255 3.627 28.214 1.00 82.25 121 ARG A O 1
ATOM 1013 N N . GLY A 1 122 ? -3.690 5.092 26.586 1.00 81.38 122 GLY A N 1
ATOM 1014 C CA . GLY A 1 122 ? -4.253 6.287 27.212 1.00 81.38 122 GLY A CA 1
ATOM 1015 C C . GLY A 1 122 ? -5.778 6.377 27.131 1.00 81.38 122 GLY A C 1
ATOM 1016 O O . GLY A 1 122 ? -6.369 7.208 27.815 1.00 81.38 122 GLY A O 1
ATOM 1017 N N . LEU A 1 123 ? -6.436 5.541 26.320 1.00 79.75 123 LEU A N 1
ATOM 1018 C CA . LEU A 1 123 ? -7.890 5.584 26.177 1.00 79.75 123 LEU A CA 1
ATOM 1019 C C . LEU A 1 123 ? -8.577 4.898 27.357 1.00 79.75 123 LEU A C 1
ATOM 1021 O O . LEU A 1 123 ? -8.258 3.763 27.716 1.00 79.75 123 LEU A O 1
ATOM 1025 N N . GLN A 1 124 ? -9.577 5.578 27.911 1.00 74.38 124 GLN A N 1
ATOM 1026 C CA . GLN A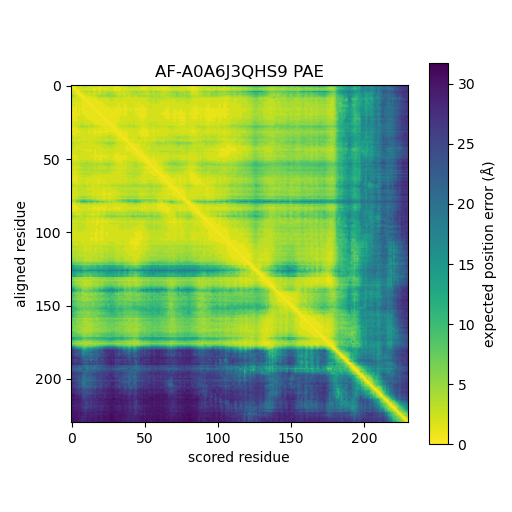 1 124 ? -10.468 5.051 28.937 1.00 74.38 124 GLN A CA 1
ATOM 1027 C C . GLN A 1 124 ? -11.919 5.174 28.477 1.00 74.38 124 GLN A C 1
ATOM 1029 O O . GLN A 1 124 ? -12.296 6.136 27.809 1.00 74.38 124 GLN A O 1
ATOM 1034 N N . VAL A 1 125 ? -12.738 4.200 28.861 1.00 68.94 125 VAL A N 1
ATOM 1035 C CA . VAL A 1 125 ? -14.189 4.194 28.672 1.00 68.94 125 VAL A CA 1
ATOM 1036 C C . VAL A 1 125 ? -14.813 4.003 30.049 1.00 68.94 125 VAL A C 1
ATOM 1038 O O . VAL A 1 125 ? -14.529 3.013 30.721 1.00 68.94 125 VAL A O 1
ATOM 1041 N N . ASN A 1 126 ? -15.631 4.962 30.490 1.00 70.56 126 ASN A N 1
ATOM 1042 C CA . ASN A 1 126 ? -16.258 4.963 31.820 1.00 70.56 126 ASN A CA 1
ATOM 1043 C C . ASN A 1 126 ? -15.252 4.750 32.973 1.00 70.56 126 ASN A C 1
ATOM 1045 O O . ASN A 1 126 ? -15.485 3.949 33.875 1.00 70.56 126 ASN A O 1
ATOM 1049 N N . GLY A 1 127 ? -14.096 5.425 32.910 1.00 73.56 127 GLY A N 1
ATOM 1050 C CA . GLY A 1 127 ? -13.040 5.345 33.932 1.00 73.56 127 GLY A CA 1
ATOM 1051 C C . GLY A 1 127 ? -12.256 4.027 33.960 1.00 73.56 127 GLY A C 1
ATOM 1052 O O . GLY A 1 127 ? -11.438 3.821 34.849 1.00 73.56 127 GLY A O 1
ATOM 1053 N N . SER A 1 128 ? -12.493 3.122 33.005 1.00 75.62 128 SER A N 1
ATOM 1054 C CA . SER A 1 128 ? -11.786 1.844 32.884 1.00 75.62 128 SER A CA 1
ATOM 1055 C C . SER A 1 128 ? -11.066 1.731 31.546 1.00 75.62 128 SER A C 1
ATOM 1057 O O . SER A 1 128 ? -11.520 2.249 30.524 1.00 75.62 128 SER A O 1
ATOM 1059 N N . ARG A 1 129 ? -9.940 1.014 31.527 1.00 79.81 129 ARG A N 1
ATOM 1060 C CA . ARG A 1 129 ? -9.217 0.735 30.284 1.00 79.81 129 ARG A CA 1
ATOM 1061 C C . ARG A 1 129 ? -9.989 -0.293 29.437 1.00 79.81 129 ARG A C 1
ATOM 1063 O O . ARG A 1 129 ? -10.380 -1.329 29.980 1.00 79.81 129 ARG A O 1
ATOM 1070 N N . PRO A 1 130 ? -10.195 -0.055 28.128 1.00 81.19 130 PRO A N 1
ATOM 1071 C CA . PRO A 1 130 ? -10.828 -1.029 27.249 1.00 81.19 130 PRO A CA 1
ATOM 1072 C C . PRO A 1 130 ? -10.043 -2.339 27.212 1.00 81.19 130 PRO A C 1
ATOM 1074 O O . PRO A 1 130 ? -8.819 -2.342 27.071 1.00 81.19 130 PRO A O 1
ATOM 1077 N N . SER A 1 131 ? -10.760 -3.458 27.297 1.00 83.94 131 SER A N 1
ATOM 1078 C CA . SER A 1 131 ? -10.175 -4.791 27.111 1.00 83.94 131 SER A CA 1
ATOM 1079 C C . SER A 1 131 ? -10.015 -5.150 25.631 1.00 83.94 131 SER A C 1
ATOM 1081 O O . SER A 1 131 ? -9.186 -5.982 25.275 1.00 83.94 131 SER A O 1
ATOM 1083 N N . THR A 1 132 ? -10.815 -4.519 24.766 1.00 86.44 132 THR A N 1
ATOM 1084 C CA . THR A 1 132 ? -10.899 -4.808 23.334 1.00 86.44 132 THR A CA 1
ATOM 1085 C C . THR A 1 132 ? -10.966 -3.505 22.546 1.00 86.44 132 THR A C 1
ATOM 1087 O O . THR A 1 132 ? -11.800 -2.644 22.836 1.00 86.44 132 THR A O 1
ATOM 1090 N N . TYR A 1 133 ? -10.119 -3.386 21.524 1.00 83.25 133 TYR A N 1
ATOM 1091 C CA . TYR A 1 133 ? -10.138 -2.289 20.557 1.00 83.25 133 TYR A CA 1
ATOM 1092 C C . TYR A 1 133 ? -10.601 -2.833 19.207 1.00 83.25 133 TYR A C 1
ATOM 1094 O O . TYR A 1 133 ? -10.070 -3.835 18.729 1.00 83.25 133 TYR A O 1
ATOM 1102 N N . VAL A 1 134 ? -11.576 -2.174 18.589 1.00 82.75 134 VAL A N 1
ATOM 1103 C CA . VAL A 1 134 ? -12.138 -2.574 17.295 1.00 82.75 134 VAL A CA 1
ATOM 1104 C C . VAL A 1 134 ? -11.821 -1.495 16.268 1.00 82.75 134 VAL A C 1
ATOM 1106 O O . VAL A 1 134 ? -12.300 -0.367 16.373 1.00 82.75 134 VAL A O 1
ATOM 1109 N N . GLY A 1 135 ? -10.996 -1.836 15.279 1.00 77.88 135 GLY A N 1
ATOM 1110 C CA . GLY A 1 135 ? -10.675 -0.947 14.165 1.00 77.88 135 GLY A CA 1
ATOM 1111 C C . GLY A 1 135 ? -11.828 -0.871 13.164 1.00 77.88 135 GLY A C 1
ATOM 1112 O O . GLY A 1 135 ? -12.247 -1.897 12.634 1.00 77.88 135 GLY A O 1
ATOM 1113 N N . VAL A 1 136 ? -12.316 0.334 12.871 1.00 75.06 136 VAL A N 1
ATOM 1114 C CA . VAL A 1 136 ? -13.397 0.578 11.908 1.00 75.06 136 VAL A CA 1
ATOM 1115 C C . VAL A 1 136 ? -12.905 1.512 10.806 1.00 75.06 136 VAL A C 1
ATOM 1117 O O . VAL A 1 136 ? -12.522 2.658 11.050 1.00 75.06 136 VAL A O 1
ATOM 1120 N N . HIS A 1 137 ? -12.934 1.031 9.566 1.00 75.06 137 HIS A N 1
ATOM 1121 C CA . HIS A 1 137 ? -12.585 1.818 8.388 1.00 75.06 137 HIS A CA 1
ATOM 1122 C C . HIS A 1 137 ? -13.803 1.953 7.475 1.00 75.06 137 HIS A C 1
ATOM 1124 O O . HIS A 1 137 ? -14.217 0.987 6.839 1.00 75.06 137 HIS A O 1
ATOM 1130 N N . VAL A 1 138 ? -14.378 3.157 7.407 1.00 71.62 138 VAL A N 1
ATOM 1131 C CA . VAL A 1 138 ? -15.500 3.459 6.507 1.00 71.62 138 VAL A CA 1
ATOM 1132 C C . VAL A 1 138 ? -15.017 4.377 5.394 1.00 71.62 138 VAL A C 1
ATOM 1134 O O . VAL A 1 138 ? -14.601 5.510 5.643 1.00 71.62 138 VAL A O 1
ATOM 1137 N N . HIS A 1 139 ? -15.089 3.905 4.156 1.00 70.62 139 HIS A N 1
ATOM 1138 C CA . HIS A 1 139 ? -14.668 4.669 2.990 1.00 70.62 139 HIS A CA 1
ATOM 1139 C C . HIS A 1 139 ? -15.892 5.121 2.189 1.00 70.62 139 HIS A C 1
ATOM 1141 O O . HIS A 1 139 ? -16.374 4.414 1.311 1.00 70.62 139 HIS A O 1
ATOM 1147 N N . TRP A 1 140 ? -16.439 6.284 2.551 1.00 69.38 140 TRP A N 1
ATOM 1148 C CA . TRP A 1 140 ? -17.589 6.875 1.858 1.00 69.38 140 TRP A CA 1
ATOM 1149 C C . TRP A 1 140 ? -17.174 7.924 0.839 1.00 69.38 140 TRP A C 1
ATOM 1151 O O . TRP A 1 140 ? -17.501 7.746 -0.322 1.00 69.38 140 TRP A O 1
ATOM 1161 N N . GLY A 1 141 ? -16.433 8.955 1.262 1.00 70.69 141 GLY A N 1
ATOM 1162 C CA . GLY A 1 141 ? -15.795 9.980 0.422 1.00 70.69 141 GLY A CA 1
ATOM 1163 C C . GLY A 1 141 ? -16.359 10.159 -0.996 1.00 70.69 141 GLY A C 1
ATOM 1164 O O . GLY A 1 141 ? -17.547 10.385 -1.204 1.00 70.69 141 GLY A O 1
ATOM 1165 N N . ASP A 1 142 ? -15.472 10.048 -1.974 1.00 71.25 142 ASP A N 1
ATOM 1166 C CA . ASP A 1 142 ? -15.786 9.981 -3.399 1.00 71.25 142 ASP A CA 1
ATOM 1167 C C . ASP A 1 142 ? -16.560 8.707 -3.779 1.00 71.25 142 ASP A C 1
ATOM 1169 O O . ASP A 1 142 ? -17.326 8.717 -4.742 1.00 71.25 142 ASP A O 1
ATOM 1173 N N . TYR A 1 143 ? -16.439 7.630 -3.001 1.00 70.38 143 TYR A N 1
ATOM 1174 C CA . TYR A 1 143 ? -17.101 6.345 -3.246 1.00 70.38 143 TYR A CA 1
ATOM 1175 C C . TYR A 1 143 ? -18.631 6.414 -3.256 1.00 70.38 143 TYR A C 1
ATOM 1177 O O . TYR A 1 143 ? -19.244 5.601 -3.943 1.00 70.38 143 TYR A O 1
ATOM 1185 N N . VAL A 1 144 ? -19.257 7.405 -2.611 1.00 75.38 144 VAL A N 1
ATOM 1186 C CA . VAL A 1 144 ? -20.700 7.683 -2.768 1.00 75.38 144 VAL A CA 1
ATOM 1187 C C . VAL A 1 144 ? -21.067 7.920 -4.235 1.00 75.38 144 VAL A C 1
ATOM 1189 O O . VAL A 1 144 ? -22.130 7.498 -4.682 1.00 75.38 144 VAL A O 1
ATOM 1192 N N . HIS A 1 145 ? -20.171 8.536 -5.005 1.00 75.19 145 HIS A N 1
ATOM 1193 C CA . HIS A 1 145 ? -20.349 8.744 -6.437 1.00 75.19 145 HIS A CA 1
ATOM 1194 C C . HIS A 1 145 ? -19.689 7.644 -7.273 1.00 75.19 145 HIS A C 1
ATOM 1196 O O . HIS A 1 145 ? -20.273 7.218 -8.269 1.00 75.19 145 HIS A O 1
ATOM 1202 N N . VAL A 1 146 ? -18.499 7.162 -6.894 1.00 72.94 146 VAL A N 1
ATOM 1203 C CA . VAL A 1 146 ? -17.761 6.169 -7.694 1.00 72.94 146 VAL A CA 1
ATOM 1204 C C . VAL A 1 146 ? -18.460 4.803 -7.682 1.00 72.94 146 VAL A C 1
ATOM 1206 O O . VAL A 1 146 ? -18.576 4.179 -8.735 1.00 72.94 146 VAL A O 1
ATOM 1209 N N . MET A 1 147 ? -18.977 4.342 -6.537 1.00 75.69 147 MET A N 1
ATOM 1210 C CA . MET A 1 147 ? -19.624 3.027 -6.428 1.00 75.69 147 MET A CA 1
ATOM 1211 C C . MET A 1 147 ? -20.798 2.853 -7.404 1.00 75.69 147 MET A C 1
ATOM 1213 O O . MET A 1 147 ? -20.711 1.946 -8.230 1.00 75.69 147 MET A O 1
ATOM 1217 N N . PRO A 1 148 ? -21.847 3.699 -7.411 1.00 74.94 148 PRO A N 1
ATOM 1218 C CA . PRO A 1 148 ? -22.984 3.496 -8.311 1.00 74.94 148 PRO A CA 1
ATOM 1219 C C . PRO A 1 148 ? -22.658 3.811 -9.776 1.00 74.94 148 PRO A C 1
ATOM 1221 O O . PRO A 1 148 ? -23.162 3.146 -10.682 1.00 74.94 148 PRO A O 1
ATOM 1224 N N . ASN A 1 149 ? -21.815 4.815 -10.037 1.00 76.50 149 ASN A N 1
ATOM 1225 C CA . ASN A 1 149 ? -21.603 5.297 -11.401 1.00 76.50 149 ASN A CA 1
ATOM 1226 C C . ASN A 1 149 ? -20.553 4.481 -12.158 1.00 76.50 149 ASN A C 1
ATOM 1228 O O . ASN A 1 149 ? -20.781 4.147 -13.323 1.00 76.50 149 ASN A O 1
ATOM 1232 N N . VAL A 1 150 ? -19.453 4.120 -11.492 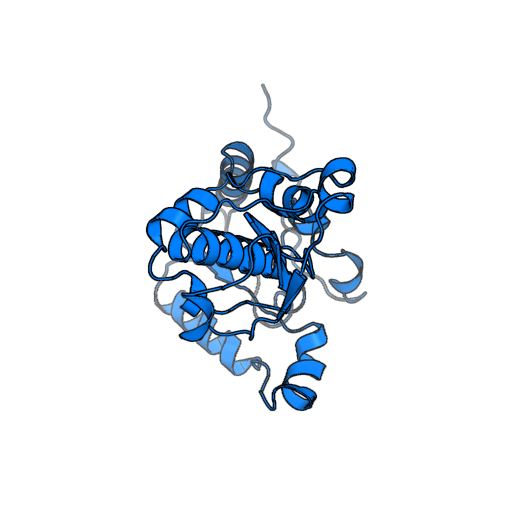1.00 77.00 150 VAL A N 1
ATOM 1233 C CA . VAL A 1 150 ? -18.314 3.412 -12.096 1.00 77.00 150 VAL A CA 1
ATOM 1234 C C . VAL A 1 150 ? -18.416 1.913 -11.846 1.00 77.00 150 VAL A C 1
ATOM 1236 O O . VAL A 1 150 ? -18.426 1.135 -12.794 1.00 77.00 150 VAL A O 1
ATOM 1239 N N . TRP A 1 151 ? -18.550 1.507 -10.583 1.00 74.06 151 TRP A N 1
ATOM 1240 C CA . TRP A 1 151 ? -18.448 0.096 -10.191 1.00 74.06 151 TRP A CA 1
ATOM 1241 C C . TRP A 1 151 ? -19.789 -0.638 -10.109 1.00 74.06 151 TRP A C 1
ATOM 1243 O O . TRP A 1 151 ? -19.809 -1.831 -9.825 1.00 74.06 151 TRP A O 1
ATOM 1253 N N . LYS A 1 152 ? -20.908 0.065 -10.332 1.00 81.00 152 LYS A N 1
ATOM 1254 C CA . LYS A 1 152 ? -22.284 -0.445 -10.168 1.00 81.00 152 LYS A CA 1
ATOM 1255 C C . LYS A 1 152 ? -22.529 -1.106 -8.800 1.00 81.00 152 LYS A C 1
ATOM 1257 O O . LYS A 1 152 ? -23.370 -1.988 -8.665 1.00 81.00 152 LYS A O 1
ATOM 1262 N N . GLY A 1 153 ? -21.780 -0.670 -7.790 1.00 74.62 153 GLY A N 1
ATOM 1263 C CA . GLY A 1 153 ? -21.841 -1.157 -6.419 1.00 74.62 153 GLY A CA 1
ATOM 1264 C C . GLY A 1 153 ? -22.717 -0.286 -5.524 1.00 74.62 153 GLY A C 1
ATOM 1265 O O . GLY A 1 153 ? -23.160 0.800 -5.903 1.00 74.62 153 GLY A O 1
ATOM 1266 N N . VAL A 1 154 ? -22.924 -0.758 -4.296 1.00 75.06 154 VAL A N 1
ATOM 1267 C CA . VAL A 1 154 ? -23.644 -0.030 -3.247 1.00 75.06 154 VAL A CA 1
ATOM 1268 C C . VAL A 1 154 ? -22.696 0.371 -2.129 1.00 75.06 154 VAL A C 1
ATOM 1270 O O . VAL A 1 154 ? -21.754 -0.345 -1.793 1.00 75.06 154 VAL A O 1
ATOM 1273 N N . VAL A 1 155 ? -22.964 1.524 -1.528 1.00 72.06 155 VAL A N 1
ATOM 1274 C CA . VAL A 1 155 ? -22.273 1.953 -0.317 1.00 72.06 155 VAL A CA 1
ATOM 1275 C C . VAL A 1 155 ? -22.993 1.379 0.900 1.00 72.06 155 VAL A C 1
ATOM 1277 O O . VAL A 1 155 ? -24.224 1.366 0.955 1.00 72.06 155 VAL A O 1
ATOM 1280 N N . ALA A 1 156 ? -22.222 0.914 1.886 1.00 70.62 156 ALA A N 1
ATOM 1281 C CA . ALA A 1 156 ? -22.759 0.416 3.145 1.00 70.62 156 ALA A CA 1
ATOM 1282 C C . ALA A 1 156 ? -23.683 1.455 3.797 1.00 70.62 156 ALA A C 1
ATOM 1284 O O . ALA A 1 156 ? -23.276 2.592 4.047 1.00 70.62 156 ALA A O 1
ATOM 1285 N N . ASN A 1 157 ? -24.921 1.048 4.079 1.00 73.75 157 ASN A N 1
ATOM 1286 C CA . ASN A 1 157 ? -25.907 1.892 4.743 1.00 73.75 157 ASN A CA 1
ATOM 1287 C C . ASN A 1 157 ? -25.755 1.832 6.276 1.00 73.75 157 ASN A C 1
ATOM 1289 O O . ASN A 1 157 ? -24.997 1.029 6.826 1.00 73.75 157 ASN A O 1
ATOM 1293 N N . ARG A 1 158 ? -26.513 2.676 6.985 1.00 73.69 158 ARG A N 1
ATOM 1294 C CA . ARG A 1 158 ? -26.518 2.709 8.457 1.00 73.69 158 ARG A CA 1
ATOM 1295 C C . ARG A 1 158 ? -26.837 1.344 9.076 1.00 73.69 158 ARG A C 1
ATOM 1297 O O . ARG A 1 158 ? -26.201 0.971 10.054 1.00 73.69 158 ARG A O 1
ATOM 1304 N N . GLY A 1 159 ? -27.793 0.606 8.509 1.00 76.19 159 GLY A N 1
ATOM 1305 C CA . GLY A 1 159 ? -28.213 -0.702 9.018 1.00 76.19 159 GLY A CA 1
ATOM 1306 C C . GLY A 1 159 ? -27.108 -1.756 8.946 1.00 76.19 159 GLY A C 1
ATOM 1307 O O . GLY A 1 159 ? -26.974 -2.553 9.869 1.00 76.19 159 GLY A O 1
ATOM 1308 N N . TYR A 1 160 ? -26.286 -1.732 7.895 1.00 79.31 160 TYR A N 1
ATOM 1309 C CA . TYR A 1 160 ? -25.108 -2.592 7.775 1.00 79.31 160 TYR A CA 1
ATOM 1310 C C . TYR A 1 160 ? -24.081 -2.285 8.867 1.00 79.31 160 TYR A C 1
ATOM 1312 O O . TYR A 1 160 ? -23.612 -3.188 9.556 1.00 79.31 160 TYR A O 1
ATOM 1320 N N . LEU A 1 161 ? -23.750 -1.002 9.049 1.00 76.50 161 LEU A N 1
ATOM 1321 C CA . LEU A 1 161 ? -22.771 -0.604 10.056 1.00 76.50 161 LEU A CA 1
ATOM 1322 C C . LEU A 1 161 ? -23.270 -0.911 11.473 1.00 76.50 161 LEU A C 1
ATOM 1324 O O . LEU A 1 161 ? -22.494 -1.401 12.282 1.00 76.50 161 LEU A O 1
ATOM 1328 N N . GLN A 1 162 ? -24.556 -0.692 11.757 1.00 77.12 162 GLN A N 1
ATOM 1329 C CA . GLN A 1 162 ? -25.153 -1.044 13.046 1.00 77.12 162 GLN A CA 1
ATOM 1330 C C . GLN A 1 162 ? -25.014 -2.545 13.328 1.00 77.12 162 GLN A C 1
ATOM 1332 O O . GLN A 1 162 ? -24.453 -2.912 14.352 1.00 77.12 162 GLN A O 1
ATOM 1337 N N . GLN A 1 163 ? -25.417 -3.405 12.387 1.00 83.00 163 GLN A N 1
ATOM 1338 C CA . GLN A 1 163 ? -25.292 -4.860 12.536 1.00 83.00 163 GLN A CA 1
ATOM 1339 C C . GLN A 1 163 ? -23.842 -5.307 12.763 1.00 83.00 163 GLN A C 1
ATOM 1341 O O . GLN A 1 163 ? -23.582 -6.180 13.591 1.00 83.00 163 GLN A O 1
ATOM 1346 N N . ALA A 1 164 ? -22.886 -4.694 12.056 1.00 83.38 164 ALA A N 1
ATOM 1347 C CA . ALA A 1 164 ? -21.469 -4.984 12.243 1.00 83.38 164 ALA A CA 1
ATOM 1348 C C . ALA A 1 164 ? -20.991 -4.613 13.656 1.00 83.38 164 ALA A C 1
ATOM 1350 O O . ALA A 1 164 ? -20.247 -5.376 14.266 1.00 83.38 164 ALA A O 1
ATOM 1351 N N . MET A 1 165 ? -21.433 -3.475 14.196 1.00 82.81 165 MET A N 1
ATOM 1352 C CA . MET A 1 165 ? -21.058 -3.009 15.536 1.00 82.81 165 MET A CA 1
ATOM 1353 C C . MET A 1 165 ? -21.750 -3.831 16.637 1.00 82.81 165 MET A C 1
ATOM 1355 O O . MET A 1 165 ? -21.092 -4.240 17.596 1.00 82.81 165 MET A O 1
ATOM 1359 N N . ASP A 1 166 ? -23.036 -4.156 16.460 1.00 85.31 166 ASP A N 1
ATOM 1360 C CA . ASP A 1 166 ? -23.831 -5.017 17.350 1.00 85.31 166 ASP A CA 1
ATOM 1361 C C . ASP A 1 166 ? -23.175 -6.381 17.551 1.00 85.31 166 ASP A C 1
ATOM 1363 O O . ASP A 1 166 ? -23.137 -6.903 18.667 1.00 85.31 166 ASP A O 1
ATOM 1367 N N . TRP A 1 167 ? -22.573 -6.933 16.496 1.00 87.69 167 TRP A N 1
ATOM 1368 C CA . TRP A 1 167 ? -21.832 -8.187 16.579 1.00 87.69 167 TRP A CA 1
ATOM 1369 C C . TRP A 1 167 ? -20.689 -8.138 17.608 1.00 87.69 167 TRP A C 1
ATOM 1371 O O . TRP A 1 167 ? -20.489 -9.123 18.330 1.00 87.69 167 TRP A O 1
ATOM 1381 N N . PHE A 1 168 ? -19.969 -7.009 17.698 1.00 86.44 168 PHE A N 1
ATOM 1382 C CA . PHE A 1 168 ? -18.887 -6.798 18.668 1.00 86.44 168 PHE A CA 1
ATOM 1383 C C . PHE A 1 168 ? -19.426 -6.473 20.063 1.00 86.44 168 PHE A C 1
ATOM 1385 O O . PHE A 1 168 ? -18.923 -7.028 21.041 1.00 86.44 168 PHE A O 1
ATOM 1392 N N . TRP A 1 169 ? -20.457 -5.627 20.175 1.00 83.56 169 TRP A N 1
ATOM 1393 C CA . TRP A 1 169 ? -21.093 -5.329 21.466 1.00 83.56 169 TRP A CA 1
ATOM 1394 C C . TRP A 1 169 ? -21.649 -6.582 22.144 1.00 83.56 169 TRP A C 1
ATOM 1396 O O . TRP A 1 169 ? -21.525 -6.720 23.357 1.00 83.56 169 TRP A O 1
ATOM 1406 N N . ALA A 1 170 ? -22.194 -7.524 21.372 1.00 90.25 170 ALA A N 1
ATOM 1407 C CA . ALA A 1 170 ? -22.716 -8.780 21.901 1.00 90.25 170 ALA A CA 1
ATOM 1408 C C . ALA A 1 170 ? -21.628 -9.748 22.412 1.00 90.25 170 ALA A C 1
ATOM 1410 O O . ALA A 1 170 ? -21.950 -10.702 23.117 1.00 90.25 170 ALA A O 1
ATOM 1411 N N . ARG A 1 171 ? -20.354 -9.552 22.038 1.00 91.31 171 ARG A N 1
ATOM 1412 C CA . ARG A 1 171 ? -19.262 -10.516 22.292 1.00 91.31 171 ARG A CA 1
ATOM 1413 C C . ARG A 1 171 ? -18.189 -10.014 23.239 1.00 91.31 171 ARG A C 1
ATOM 1415 O O . ARG A 1 171 ? -17.562 -10.819 23.923 1.00 91.31 171 ARG A O 1
ATOM 1422 N N . TYR A 1 172 ? -17.955 -8.710 23.268 1.00 86.06 172 TYR A N 1
ATOM 1423 C CA . TYR A 1 172 ? -16.870 -8.122 24.037 1.00 86.06 172 TYR A CA 1
ATOM 1424 C C . TYR A 1 172 ? -17.419 -7.227 25.138 1.00 86.06 172 TYR A C 1
ATOM 1426 O O . TYR A 1 172 ? -18.366 -6.468 24.944 1.00 86.06 172 TYR A O 1
ATOM 1434 N N . ARG A 1 173 ? -16.792 -7.288 26.313 1.00 81.69 173 ARG A N 1
ATOM 1435 C CA . ARG A 1 173 ? -17.120 -6.397 27.425 1.00 81.69 173 ARG A CA 1
ATOM 1436 C C . ARG A 1 173 ? -16.479 -5.032 27.180 1.00 81.69 173 ARG A C 1
ATOM 1438 O O . ARG A 1 173 ? -15.255 -4.908 27.237 1.00 81.69 173 ARG A O 1
ATOM 1445 N N . SER A 1 174 ? -17.317 -4.024 26.945 1.00 76.81 174 SER A N 1
ATOM 1446 C CA . SER A 1 174 ? -16.916 -2.626 26.718 1.00 76.81 174 SER A CA 1
ATOM 1447 C C . SER A 1 174 ? -15.894 -2.448 25.577 1.00 76.81 174 SER A C 1
ATOM 1449 O O . SER A 1 174 ? -14.788 -1.959 25.827 1.00 76.81 174 SER A O 1
ATOM 1451 N N . PRO A 1 175 ? -16.217 -2.850 24.329 1.00 82.38 175 PRO A N 1
ATOM 1452 C CA . PRO A 1 175 ? -15.328 -2.627 23.195 1.00 82.38 175 PRO A CA 1
ATOM 1453 C C . PRO A 1 175 ? -15.196 -1.128 22.913 1.00 82.38 175 PRO A C 1
ATOM 1455 O O . PRO A 1 175 ? -16.186 -0.392 22.934 1.00 82.38 175 PRO A O 1
ATOM 1458 N N . LEU A 1 176 ? -13.975 -0.682 22.612 1.00 82.06 176 LEU A N 1
ATOM 1459 C CA . LEU A 1 176 ? -13.723 0.667 22.118 1.00 82.06 176 LEU A CA 1
ATOM 1460 C C . LEU A 1 176 ? -13.511 0.632 20.608 1.00 82.06 176 LEU A C 1
ATOM 1462 O O . LEU A 1 176 ? -12.563 0.018 20.117 1.00 82.06 176 LEU A O 1
ATOM 1466 N N . PHE A 1 177 ? -14.371 1.331 19.876 1.00 78.31 177 PHE A N 1
ATOM 1467 C CA . PHE A 1 177 ? -14.245 1.454 18.432 1.00 78.31 177 PHE A CA 1
ATOM 1468 C C . PHE A 1 177 ? -13.330 2.625 18.077 1.00 78.31 177 PHE A C 1
ATOM 1470 O O . PHE A 1 177 ? -13.523 3.757 18.528 1.00 78.31 177 PHE A O 1
ATOM 1477 N N . VAL A 1 178 ? -12.322 2.335 17.259 1.00 73.12 178 VAL A N 1
ATOM 1478 C CA . VAL A 1 178 ? -11.302 3.274 16.793 1.00 73.12 178 VAL A CA 1
ATOM 1479 C C . VAL A 1 178 ? -11.389 3.327 15.278 1.00 73.12 178 VAL A C 1
ATOM 1481 O O . VAL A 1 178 ? -11.314 2.289 14.626 1.00 73.12 178 VAL A O 1
ATOM 1484 N N . GLY A 1 179 ? -11.505 4.509 14.681 1.00 65.94 179 GLY A N 1
ATOM 1485 C CA . GLY A 1 179 ? -11.461 4.582 13.223 1.00 65.94 179 GLY A CA 1
ATOM 1486 C C . GLY A 1 179 ? -10.981 5.901 12.658 1.00 65.94 179 GLY A C 1
ATOM 1487 O O . GLY A 1 179 ? -10.679 6.851 13.376 1.00 65.94 179 GLY A O 1
ATOM 1488 N N . THR A 1 180 ? -10.835 5.904 11.336 1.00 57.19 180 THR A N 1
ATOM 1489 C CA . THR A 1 180 ? -9.882 6.786 10.645 1.00 57.19 180 THR A CA 1
ATOM 1490 C C . THR A 1 180 ? -10.525 7.811 9.704 1.00 57.19 180 THR A C 1
ATOM 1492 O O . THR A 1 180 ? -9.813 8.593 9.085 1.00 57.19 180 THR A O 1
ATOM 1495 N N . SER A 1 181 ? -11.854 7.824 9.556 1.00 54.59 181 SER A N 1
ATOM 1496 C CA . SER A 1 181 ? -12.582 8.695 8.614 1.00 54.59 181 SER A CA 1
ATOM 1497 C C . SER A 1 181 ? -13.810 9.339 9.273 1.00 54.59 181 SER A C 1
ATOM 1499 O O . SER A 1 181 ? -14.751 8.664 9.664 1.00 54.59 181 SER A O 1
ATOM 1501 N N . GLY A 1 182 ? -13.806 10.665 9.424 1.00 46.47 182 GLY A N 1
ATOM 1502 C CA . GLY A 1 182 ? -14.704 11.423 10.316 1.00 46.47 182 GLY A CA 1
ATOM 1503 C C . GLY A 1 182 ? -16.211 11.471 10.005 1.00 46.47 182 GLY A C 1
ATOM 1504 O O . GLY A 1 182 ? -16.909 12.235 10.657 1.00 46.47 182 GLY A O 1
ATOM 1505 N N . LEU A 1 183 ? -16.750 10.688 9.063 1.00 44.00 183 LEU A N 1
ATOM 1506 C CA . LEU A 1 183 ? -18.185 10.735 8.717 1.00 44.00 183 LEU A CA 1
ATOM 1507 C C . LEU A 1 183 ? -19.061 9.717 9.468 1.00 44.00 183 LEU A C 1
ATOM 1509 O O . LEU A 1 183 ? -20.241 9.974 9.662 1.00 44.00 183 LEU A O 1
ATOM 1513 N N . TRP A 1 184 ? -18.522 8.573 9.906 1.00 50.97 184 TRP A N 1
ATOM 1514 C CA . TRP A 1 184 ? -19.326 7.525 10.567 1.00 50.97 184 TRP A CA 1
ATOM 1515 C C . TRP A 1 184 ? -19.423 7.711 12.089 1.00 50.97 184 TRP A C 1
ATOM 1517 O O . TRP A 1 184 ? -20.383 7.240 12.703 1.00 50.97 184 TRP A O 1
ATOM 1527 N N . ALA A 1 185 ? -18.472 8.439 12.693 1.00 46.97 185 ALA A N 1
ATOM 1528 C CA . ALA A 1 185 ? -18.433 8.695 14.134 1.00 46.97 185 ALA A CA 1
ATOM 1529 C C . ALA A 1 185 ? -19.695 9.421 14.641 1.00 46.97 185 ALA A C 1
ATOM 1531 O O . ALA A 1 185 ? -20.113 9.200 15.776 1.00 46.97 185 ALA A O 1
ATOM 1532 N N . THR A 1 186 ? -20.338 10.227 13.790 1.00 43.88 186 THR A N 1
ATOM 1533 C CA . THR A 1 186 ? -21.576 10.960 14.096 1.00 43.88 186 THR A CA 1
ATOM 1534 C C . THR A 1 186 ? -22.851 10.132 13.908 1.00 43.88 186 THR A C 1
ATOM 1536 O O . THR A 1 186 ? -23.882 10.485 14.471 1.00 43.88 186 THR A O 1
ATOM 1539 N N . CYS A 1 187 ? -22.818 9.024 13.157 1.00 46.50 187 CYS A N 1
ATOM 1540 C CA . CYS A 1 187 ? -24.034 8.290 12.786 1.00 46.50 187 CYS A CA 1
ATOM 1541 C C . CYS A 1 187 ? -24.414 7.133 13.728 1.00 46.50 187 CYS A C 1
ATOM 1543 O O . CYS A 1 187 ? -25.541 6.639 13.632 1.00 46.50 187 CYS A O 1
ATOM 1545 N N . LEU A 1 188 ? -23.496 6.642 14.576 1.00 47.00 188 LEU A N 1
ATOM 1546 C CA . LEU A 1 188 ? -23.645 5.298 15.169 1.00 47.00 188 LEU A CA 1
ATOM 1547 C C . LEU A 1 188 ? -23.200 5.125 16.628 1.00 47.00 188 LEU A C 1
ATOM 1549 O O . LEU A 1 188 ? -23.404 4.051 17.182 1.00 47.00 188 LEU A O 1
ATOM 1553 N N . THR A 1 189 ? -22.557 6.105 17.262 1.00 44.50 189 THR A N 1
ATOM 1554 C CA . THR A 1 189 ? -21.605 5.738 18.328 1.00 44.50 189 THR A CA 1
ATOM 1555 C C . THR A 1 189 ? -22.077 5.890 19.765 1.00 44.50 189 THR A C 1
ATOM 1557 O O . THR A 1 189 ? -21.355 5.438 20.650 1.00 44.50 189 THR A O 1
ATOM 1560 N N . GLY A 1 190 ? -23.252 6.465 20.041 1.00 43.62 190 GLY A N 1
ATOM 1561 C CA . GLY A 1 190 ? -23.843 6.455 21.392 1.00 43.62 190 GLY A CA 1
ATOM 1562 C C . GLY A 1 190 ? -22.910 6.893 22.541 1.00 43.62 190 GLY A C 1
ATOM 1563 O O . GLY A 1 190 ? -23.177 6.549 23.687 1.00 43.62 190 GLY A O 1
ATOM 1564 N N . GLY A 1 191 ? -21.812 7.609 22.251 1.00 42.34 191 GLY A N 1
ATOM 1565 C CA . GLY A 1 191 ? -20.842 8.112 23.229 1.00 42.34 191 GLY A CA 1
ATOM 1566 C C . GLY A 1 191 ? -19.469 7.416 23.324 1.00 42.34 191 GLY A C 1
ATOM 1567 O O . GLY A 1 191 ? -18.578 8.018 23.912 1.00 42.34 191 GLY A O 1
ATOM 1568 N N . ASN A 1 192 ? -19.223 6.236 22.730 1.00 46.03 192 ASN A N 1
ATOM 1569 C CA . ASN A 1 192 ? -17.948 5.494 22.903 1.00 46.03 192 ASN A CA 1
ATOM 1570 C C . ASN A 1 192 ? -17.101 5.412 21.623 1.00 46.03 192 ASN A C 1
ATOM 1572 O O . ASN A 1 192 ? -16.754 4.330 21.143 1.00 46.03 192 ASN A O 1
ATOM 1576 N N . THR A 1 193 ? -16.768 6.553 21.027 1.00 47.66 193 THR A N 1
ATOM 1577 C CA . THR A 1 193 ? -15.863 6.594 19.871 1.00 47.66 193 THR A CA 1
ATOM 1578 C C . THR A 1 193 ? -14.841 7.692 20.032 1.00 47.66 193 THR A C 1
ATOM 1580 O O . THR A 1 193 ? -15.175 8.848 20.279 1.00 47.66 193 THR A O 1
ATOM 1583 N N . VAL A 1 194 ? -13.578 7.308 19.874 1.00 48.91 194 VAL A N 1
ATOM 1584 C CA . VAL A 1 194 ? -12.456 8.236 19.914 1.00 48.91 194 VAL A CA 1
ATOM 1585 C C . VAL A 1 194 ? -12.065 8.555 18.481 1.00 48.91 194 VAL A C 1
ATOM 1587 O O . VAL A 1 194 ? -11.618 7.691 17.726 1.00 48.91 194 VAL A O 1
ATOM 1590 N N . TYR A 1 195 ? -12.255 9.818 18.109 1.00 46.97 195 TYR A N 1
ATOM 1591 C CA . TYR A 1 195 ? -11.674 10.380 16.898 1.00 46.97 195 TYR A CA 1
ATOM 1592 C C . TYR A 1 195 ? -10.186 10.664 17.131 1.00 46.97 195 TYR A C 1
ATOM 1594 O O . TYR A 1 195 ? -9.793 11.027 18.238 1.00 46.97 195 TYR A O 1
ATOM 1602 N N . LEU A 1 196 ? -9.363 10.517 16.092 1.00 45.44 196 LEU A N 1
ATOM 1603 C CA . LEU A 1 196 ? -7.921 10.779 16.118 1.00 45.44 196 LEU A CA 1
ATOM 1604 C C . LEU A 1 196 ? -7.622 12.180 15.550 1.00 45.44 196 LEU A C 1
ATOM 1606 O O . LEU A 1 196 ? -7.369 12.302 14.351 1.00 45.44 196 LEU A O 1
ATOM 1610 N N . PRO A 1 197 ? -7.631 13.257 16.361 1.00 38.16 197 PRO A N 1
ATOM 1611 C CA . PRO A 1 197 ? -7.406 14.612 15.862 1.00 38.16 197 PRO A CA 1
ATOM 1612 C C . PRO A 1 197 ? -5.963 14.888 15.408 1.00 38.16 197 PRO A C 1
ATOM 1614 O O . PRO A 1 197 ? -5.786 15.783 14.590 1.00 38.16 197 PRO A O 1
ATOM 1617 N N . ASN A 1 198 ? -4.963 14.124 15.883 1.00 38.06 198 ASN A N 1
ATOM 1618 C CA . ASN A 1 198 ? -3.528 14.417 15.698 1.00 38.06 198 ASN A CA 1
ATOM 1619 C C . ASN A 1 198 ? -2.649 13.182 15.398 1.00 38.06 198 ASN A C 1
ATOM 1621 O O . ASN A 1 198 ? -1.448 13.221 15.622 1.00 38.06 198 ASN A O 1
ATOM 1625 N N . SER A 1 199 ? -3.201 12.083 14.882 1.00 41.66 199 SER A N 1
ATOM 1626 C CA . SER A 1 199 ? -2.359 10.954 14.445 1.00 41.66 199 SER A CA 1
ATOM 1627 C C . SER A 1 199 ? -1.647 11.296 13.134 1.00 41.66 199 SER A C 1
ATOM 1629 O O . SER A 1 199 ? -2.336 11.875 12.294 1.00 41.66 199 SER A O 1
ATOM 1631 N N . PRO A 1 200 ? -0.375 10.910 12.886 1.00 38.91 200 PRO A N 1
ATOM 1632 C CA . PRO A 1 200 ? 0.360 11.159 11.630 1.00 38.91 200 PRO A CA 1
ATOM 1633 C C . PRO A 1 200 ? -0.409 10.820 10.332 1.00 38.91 200 PRO A C 1
ATOM 1635 O O . PRO A 1 200 ? -0.068 11.298 9.252 1.00 38.91 200 PRO A O 1
ATOM 1638 N N . PHE A 1 201 ? -1.532 10.102 10.418 1.00 40.03 201 PHE A N 1
ATOM 1639 C CA . PHE A 1 201 ? -2.559 10.030 9.374 1.00 40.03 201 PHE A CA 1
ATOM 1640 C C . PHE A 1 201 ? -3.118 11.387 8.878 1.00 40.03 201 PHE A C 1
ATOM 1642 O O . PHE A 1 201 ? -3.654 11.427 7.769 1.00 40.03 201 PHE A O 1
ATOM 1649 N N . HIS A 1 202 ? -2.969 12.506 9.602 1.00 37.12 202 HIS A N 1
ATOM 1650 C CA . HIS A 1 202 ? -3.325 13.850 9.101 1.00 37.12 202 HIS A CA 1
ATOM 1651 C C . HIS A 1 202 ? -2.426 14.327 7.949 1.00 37.12 202 HIS A C 1
ATOM 1653 O O . HIS A 1 202 ? -2.837 15.181 7.164 1.00 37.12 202 HIS A O 1
ATOM 1659 N N . VAL A 1 203 ? -1.231 13.745 7.797 1.00 37.91 203 VAL A N 1
ATOM 1660 C CA . VAL A 1 203 ? -0.352 13.978 6.640 1.00 37.91 203 VAL A CA 1
ATOM 1661 C C . VAL A 1 203 ? -0.911 13.285 5.381 1.00 37.91 203 VAL A C 1
ATOM 1663 O O . VAL A 1 203 ? -0.643 13.706 4.259 1.00 37.91 203 VAL A O 1
ATOM 1666 N N . VAL A 1 204 ? -1.766 12.268 5.557 1.00 41.69 204 VAL A N 1
ATOM 1667 C CA . VAL A 1 204 ? -2.385 11.479 4.476 1.00 41.69 204 VAL A CA 1
ATOM 1668 C C . VAL A 1 204 ? -3.810 11.959 4.140 1.00 41.69 204 VAL A C 1
ATOM 1670 O O . VAL A 1 204 ? -4.254 11.818 2.996 1.00 41.69 204 VAL A O 1
ATOM 1673 N N . PHE A 1 205 ? -4.529 12.573 5.090 1.00 36.81 205 PHE A N 1
ATOM 1674 C CA . PHE A 1 205 ? -5.924 13.002 4.920 1.00 36.81 205 PHE A CA 1
ATOM 1675 C C . PHE A 1 205 ? -6.173 14.439 5.417 1.00 36.81 205 PHE A C 1
ATOM 1677 O O . PHE A 1 205 ? -5.954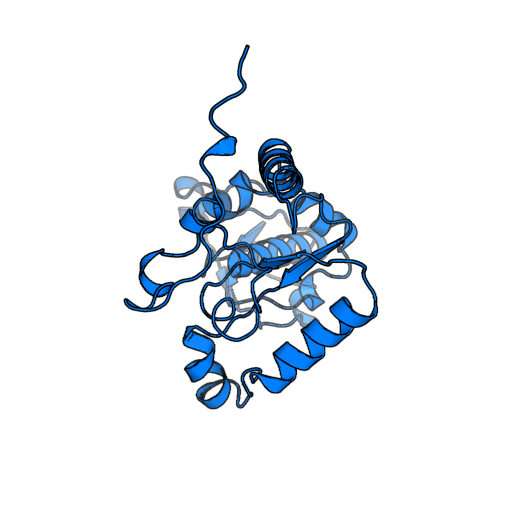 14.763 6.582 1.00 36.81 205 PHE A O 1
ATOM 1684 N N . LYS A 1 206 ? -6.674 15.316 4.527 1.00 31.36 206 LYS A N 1
ATOM 1685 C CA . LYS A 1 206 ? -6.941 16.734 4.838 1.00 31.36 206 LYS A CA 1
ATOM 1686 C C . LYS A 1 206 ? -8.085 16.902 5.850 1.00 31.36 206 LYS A C 1
ATOM 1688 O O . LYS A 1 206 ? -9.201 16.440 5.636 1.00 31.36 206 LYS A O 1
ATOM 1693 N N . ARG A 1 207 ? -7.812 17.689 6.896 1.00 32.50 207 ARG A N 1
ATOM 1694 C CA . ARG A 1 207 ? -8.676 18.019 8.050 1.00 32.50 207 ARG A CA 1
ATOM 1695 C C . ARG A 1 207 ? -10.025 18.679 7.710 1.00 32.50 207 ARG A C 1
ATOM 1697 O O . ARG A 1 207 ? -10.977 18.552 8.469 1.00 32.50 207 ARG A O 1
ATOM 1704 N N . GLN A 1 208 ? -10.109 19.394 6.590 1.00 33.34 208 GLN A N 1
ATOM 1705 C CA . GLN A 1 208 ? -11.223 20.304 6.272 1.00 33.34 208 GLN A CA 1
ATOM 1706 C C . GLN A 1 208 ? -12.491 19.609 5.741 1.00 33.34 208 GLN A C 1
ATOM 1708 O O . GLN A 1 208 ? -13.513 20.263 5.585 1.00 33.34 208 GLN A O 1
ATOM 1713 N N . VAL A 1 209 ? -12.452 18.295 5.499 1.00 35.34 209 VAL A N 1
ATOM 1714 C CA . VAL A 1 209 ? -13.604 17.517 4.992 1.00 35.34 209 VAL A CA 1
ATOM 1715 C C . VAL A 1 209 ? -14.323 16.723 6.096 1.00 35.34 209 VAL A C 1
ATOM 1717 O O . VAL A 1 209 ? -15.268 15.994 5.814 1.00 35.34 209 VAL A O 1
ATOM 1720 N N . ALA A 1 210 ? -13.858 16.825 7.347 1.00 36.84 210 ALA A N 1
ATOM 1721 C CA . ALA A 1 210 ? -14.214 15.905 8.431 1.00 36.84 210 ALA A CA 1
ATOM 1722 C C . ALA A 1 210 ? -15.199 16.464 9.477 1.00 36.84 210 ALA A C 1
ATOM 1724 O O . ALA A 1 210 ? -15.530 15.743 10.413 1.00 36.84 210 ALA A O 1
ATOM 1725 N N . PHE A 1 211 ? -15.677 17.707 9.347 1.00 33.84 211 PHE A N 1
ATOM 1726 C CA . PHE A 1 211 ? -16.603 18.300 10.321 1.00 33.84 211 PHE A CA 1
ATOM 1727 C C . PHE A 1 211 ? -17.722 19.093 9.638 1.00 33.84 211 PHE A C 1
ATOM 1729 O O . PHE A 1 211 ? -17.457 19.947 8.794 1.00 33.84 211 PHE A O 1
ATOM 1736 N N . LEU A 1 212 ? -18.970 18.840 10.045 1.00 29.41 212 LEU A N 1
ATOM 1737 C CA . LEU A 1 212 ? -20.088 19.757 9.818 1.00 29.41 212 LEU A CA 1
ATOM 1738 C C . LEU A 1 212 ? -20.076 20.847 10.911 1.00 29.41 212 LEU A C 1
ATOM 1740 O O . LEU A 1 212 ? -19.761 20.546 12.062 1.00 29.41 212 LEU A O 1
ATOM 1744 N N . PRO A 1 213 ? -20.443 22.102 10.592 1.00 31.05 213 PRO A N 1
ATOM 1745 C CA . PRO A 1 213 ? -20.282 23.269 11.474 1.00 31.05 213 PRO A CA 1
ATOM 1746 C C . PRO A 1 213 ? -21.214 23.303 12.696 1.00 31.05 213 PRO A C 1
ATOM 1748 O O . PRO A 1 213 ? -21.173 24.241 13.487 1.00 31.05 213 PRO A O 1
ATOM 1751 N N . LYS A 1 214 ? -22.072 22.301 12.868 1.00 27.36 214 LYS A N 1
ATOM 1752 C CA . LYS A 1 214 ? -22.942 22.145 14.031 1.00 27.36 214 LYS A CA 1
ATOM 1753 C C . LYS A 1 214 ? -22.953 20.657 14.332 1.00 27.36 214 LYS A C 1
ATOM 1755 O O . LYS A 1 214 ? -23.219 19.910 13.402 1.00 27.36 214 LYS A O 1
ATOM 1760 N N . TRP A 1 215 ? -22.627 20.266 15.562 1.00 30.22 215 TRP A N 1
ATOM 1761 C CA . TRP A 1 215 ? -22.968 19.018 16.271 1.00 30.22 215 TRP A CA 1
ATOM 1762 C C . TRP A 1 215 ? -21.820 18.577 17.192 1.00 30.22 215 TRP A C 1
ATOM 1764 O O . TRP A 1 215 ? -20.658 18.510 16.798 1.00 30.22 215 TRP A O 1
ATOM 1774 N N . VAL A 1 216 ? -22.175 18.323 18.454 1.00 29.09 216 VAL A N 1
ATOM 1775 C CA . VAL A 1 216 ? -21.259 18.069 19.571 1.00 29.09 216 VAL A CA 1
ATOM 1776 C C . VAL A 1 216 ? -20.964 16.573 19.645 1.00 29.09 216 VAL A C 1
ATOM 1778 O O . VAL A 1 216 ? -21.799 15.791 20.088 1.00 29.09 216 VAL A O 1
ATOM 1781 N N . GLY A 1 217 ? -19.772 16.173 19.206 1.00 31.56 217 GLY A N 1
ATOM 1782 C CA . GLY A 1 217 ? -19.154 14.935 19.673 1.00 31.56 217 GLY A CA 1
ATOM 1783 C C . GLY A 1 217 ? -18.522 15.181 21.040 1.00 31.56 217 GLY A C 1
ATOM 1784 O O . GLY A 1 217 ? -17.966 16.257 21.270 1.00 31.56 217 GLY A O 1
ATOM 1785 N N . THR A 1 218 ? -18.603 14.216 21.954 1.00 34.22 218 THR A N 1
ATOM 1786 C CA . THR A 1 218 ? -17.887 14.295 23.231 1.00 34.22 218 THR A CA 1
ATOM 1787 C C . THR A 1 218 ? -16.396 14.415 22.932 1.00 34.22 218 THR A C 1
ATOM 1789 O O . THR A 1 218 ? -15.790 13.496 22.378 1.00 34.22 218 THR A O 1
ATOM 1792 N N . ALA A 1 219 ? -15.805 15.570 23.236 1.00 32.09 219 ALA A N 1
ATOM 1793 C CA . ALA A 1 219 ? -14.372 15.755 23.102 1.00 32.09 219 ALA A CA 1
ATOM 1794 C C . ALA A 1 219 ? -13.675 14.748 24.024 1.00 32.09 219 ALA A C 1
ATOM 1796 O O . ALA A 1 219 ? -13.955 14.709 25.223 1.00 32.09 219 ALA A O 1
ATOM 1797 N N . ALA A 1 220 ? -12.764 13.937 23.481 1.00 33.41 220 ALA A N 1
ATOM 1798 C CA . ALA A 1 220 ? -11.809 13.238 24.325 1.00 33.41 220 ALA A CA 1
ATOM 1799 C C . ALA A 1 220 ? -11.088 14.307 25.158 1.00 33.41 220 ALA A C 1
ATOM 1801 O O . ALA A 1 220 ? -10.553 15.267 24.595 1.00 33.41 220 ALA A O 1
ATOM 1802 N N . ASN A 1 221 ? -11.130 14.192 26.486 1.00 37.44 221 ASN A N 1
ATOM 1803 C CA . ASN A 1 221 ? -10.445 15.133 27.360 1.00 37.44 221 ASN A CA 1
ATOM 1804 C C . ASN A 1 221 ? -8.931 14.913 27.221 1.00 37.44 221 ASN A C 1
ATOM 1806 O O . ASN A 1 221 ? -8.339 14.083 27.903 1.00 37.44 221 ASN A O 1
ATOM 1810 N N . LEU A 1 222 ? -8.309 15.650 26.299 1.00 42.34 222 LEU A N 1
ATOM 1811 C CA . LEU A 1 222 ? -6.864 15.635 26.058 1.00 42.34 222 LEU A CA 1
ATOM 1812 C C . LEU A 1 222 ? -6.078 16.386 27.156 1.00 42.34 222 LEU A C 1
ATOM 1814 O O . LEU A 1 222 ? -4.853 16.451 27.085 1.00 42.34 222 LEU A O 1
ATOM 1818 N N . GLY A 1 223 ? -6.760 16.956 28.158 1.00 36.62 223 GLY A N 1
ATOM 1819 C CA . GLY A 1 223 ? -6.158 17.760 29.225 1.00 36.62 223 GLY A CA 1
ATOM 1820 C C . GLY A 1 223 ? -5.377 16.959 30.268 1.00 36.62 223 GLY A C 1
ATOM 1821 O O . GLY A 1 223 ? -4.475 17.507 30.887 1.00 36.62 223 GLY A O 1
ATOM 1822 N N . GLN A 1 224 ? -5.641 15.659 30.429 1.00 37.50 224 GLN A N 1
ATOM 1823 C CA . GLN A 1 224 ? -4.954 14.845 31.445 1.00 37.50 224 GLN A CA 1
ATOM 1824 C C . GLN A 1 224 ? -3.587 14.297 31.003 1.00 37.50 224 GLN A C 1
ATOM 1826 O O . GLN A 1 224 ? -2.868 13.726 31.813 1.00 37.50 224 GLN A O 1
ATOM 1831 N N . ALA A 1 225 ? -3.188 14.491 29.741 1.00 39.16 225 ALA A N 1
ATOM 1832 C CA . ALA A 1 225 ? -1.881 14.049 29.243 1.00 39.16 225 ALA A CA 1
ATOM 1833 C C . ALA A 1 225 ? -0.748 15.077 29.459 1.00 39.16 225 ALA A C 1
ATOM 1835 O O . ALA A 1 225 ? 0.364 14.855 28.987 1.00 39.16 225 ALA A O 1
ATOM 1836 N N . ARG A 1 226 ? -1.014 16.213 30.125 1.00 35.41 226 ARG A N 1
ATOM 1837 C CA . ARG A 1 226 ? -0.017 17.278 30.362 1.00 35.41 226 ARG A CA 1
ATOM 1838 C C . ARG A 1 226 ? 0.345 17.532 31.822 1.00 35.41 226 ARG A C 1
ATOM 1840 O O . ARG A 1 226 ? 1.267 18.297 32.071 1.00 35.41 226 ARG A O 1
ATOM 1847 N N . GLU A 1 227 ? -0.297 16.861 32.763 1.00 38.19 227 GLU A N 1
ATOM 1848 C CA . GLU A 1 227 ? 0.033 16.974 34.182 1.00 38.19 227 GLU A CA 1
ATOM 1849 C C . GLU A 1 227 ? 0.331 15.577 34.697 1.00 38.19 227 GLU A C 1
ATOM 1851 O O . GLU A 1 227 ? -0.588 14.843 35.034 1.00 38.19 227 GLU A O 1
ATOM 1856 N N . ASN A 1 228 ? 1.598 15.177 34.583 1.00 37.00 228 ASN A N 1
ATOM 1857 C CA . ASN A 1 228 ? 2.308 14.186 35.403 1.00 37.00 228 ASN A CA 1
ATOM 1858 C C . ASN A 1 228 ? 3.650 13.890 34.713 1.00 37.00 228 ASN A C 1
ATOM 1860 O O . ASN A 1 228 ? 3.865 12.820 34.145 1.00 37.00 228 ASN A O 1
ATOM 1864 N N . GLY A 1 229 ? 4.534 14.886 34.721 1.00 30.34 229 GLY A N 1
ATOM 1865 C CA . GLY A 1 229 ? 5.973 14.662 34.634 1.00 30.34 229 GLY A CA 1
ATOM 1866 C C . GLY A 1 229 ? 6.568 14.922 36.023 1.00 30.34 229 GLY A C 1
ATOM 1867 O O . GLY A 1 229 ? 6.082 15.846 36.680 1.00 30.34 229 GLY A O 1
ATOM 1868 N N . PRO A 1 230 ? 7.525 14.108 36.500 1.00 38.03 230 PRO A N 1
ATOM 1869 C CA . PRO A 1 230 ? 8.333 14.466 37.664 1.00 38.03 230 PRO A CA 1
ATOM 1870 C C . PRO A 1 230 ? 9.149 15.742 37.417 1.00 38.03 230 PRO A C 1
ATOM 1872 O O . PRO A 1 230 ? 9.472 16.025 36.238 1.00 38.03 230 PRO A O 1
#

Sequence (230 aa):
MSTINSKGRLGNQMGEYATLFALAKMNGRPAFIPPQMHSTPAPIFRITLPVLHDTTASRIPWQNYPLNDWMEERYRHIPREYVRLTGYPCSWTFYHHLRAEILQEFTLHDHVREEAQNFLRGLQVNGSRPSTYVGVHVHWGDYVHVMPNVWKGVVANRGYLQQAMDWFWARYRSPLFVGTSGLWATCLTGGNTVYLPNSPFHVVFKRQVAFLPKWVGTAANLGQARENGP

Mean predicted aligned error: 10.64 Å

Organism: Tursiops truncatus (NCBI:txid9739)

Foldseek 3Di:
DEEEDQDDFPLQLLQRLLLQVLLCVLQVHQYEYEPNSCVHQVLFWQADRHYDYPVRVVPDPEDEDEDDLADDPCSSHDPDDHYYYYDRNNDPNRHVVVVVVSVNNGHTDPVLVVVVVVVLQPDDDPNHRFPAEAEDEADCPCCVVCQCPPVVHDHDDLVNVQVVVVVCVVPGDDYAYEYDAQPCCVRHPPQRYDYDPDRPCCVRDPPPVRDDPDDDHPHDPPPVVPPDDD

InterPro domains:
  IPR002516 Glycosyl transferase, family 11 [PF01531] (2-181)
  IPR002516 Glycosyl transferase, family 11 [PTHR11927] (1-181)

Solvent-accessible surface area (backbone atoms only — not comparable to full-atom values): 13966 Å² total; per-residue (Å²): 67,37,35,47,64,72,54,86,55,68,72,45,39,52,26,38,48,46,37,48,55,31,44,20,62,65,54,75,36,60,52,32,38,38,59,76,46,46,70,63,50,50,83,50,19,55,59,74,72,48,71,42,52,68,82,60,52,72,73,50,84,64,38,81,41,83,46,55,49,56,64,54,79,68,61,54,64,67,88,65,63,43,33,28,40,37,74,64,41,66,42,62,73,47,32,57,96,45,43,74,58,55,50,52,34,62,32,63,35,65,68,59,51,47,52,55,49,51,55,58,70,70,45,64,56,95,91,35,71,56,82,38,77,42,83,47,84,68,86,47,83,67,43,70,56,43,26,53,73,73,67,70,42,81,74,88,49,70,69,57,55,48,56,59,50,49,59,47,60,77,73,39,78,65,60,36,44,39,48,84,48,62,74,58,68,80,76,73,44,97,83,59,59,57,75,70,92,80,48,79,62,57,83,80,45,77,75,86,82,46,70,70,101,73,81,88,70,82,72,79,78,74,71,70,84,75,72,84,76,134

Radius of gyration: 21.31 Å; Cα contacts (8 Å, |Δi|>4): 271; chains: 1; bounding box: 48×40×59 Å

Nearest PDB structures (foldseek):
  5kwk-assembly1_A  TM=5.174E-01  e=1.034E-03  Arabidopsis thaliana
  5kwk-assembly2_B  TM=5.047E-01  e=6.551E-04  Arabidopsis thaliana
  1gyl-assembly1_B  TM=3.926E-01  e=1.350E+00  Spinacia oleracea